Protein AF-B8ADK8-F1 (afdb_monomer)

Mean predicted aligned error: 15.13 Å

Secondary structure (DSSP, 8-state):
-PPPPPPP------S------PPPPPP-------------PPP-----PPPPPPPPPPPPPPPPP-TTGGGG--S-PPPPSS--TT--PPP--SS--TT---HHHHHHHHTTS-HHHHTS-HHHHHHHHHHHHTTTSPPHHHHHHHHHHHHHHHHHHHH---S-GGGG---HHHHB-HHHHHHHHH-SHHHHHTT-EEEETTEEE---B-HHHHHHHHHHHHHHHHHHHHTT-----S-TT-SSS-EEEGGGGT-HHHHHHHIIIIIHHHHHHH-TTTTTT-------EEE---GGG-PPPP---SSSS-------SS-S-----------TTTTTS----------

Radius of gyration: 29.88 Å; Cα contacts (8 Å, |Δi|>4): 234; chains: 1; bounding box: 76×63×93 Å

Structure (mmCIF, N/CA/C/O backbone):
data_AF-B8ADK8-F1
#
_entry.id   AF-B8ADK8-F1
#
loop_
_atom_site.group_PDB
_atom_site.id
_atom_site.type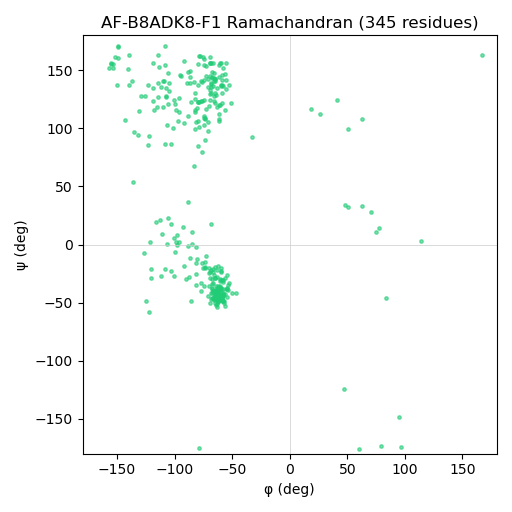_symbol
_atom_site.label_atom_id
_atom_site.label_alt_id
_atom_site.label_comp_id
_atom_site.label_asym_id
_atom_site.label_entity_id
_atom_site.label_seq_id
_atom_site.pdbx_PDB_ins_code
_atom_site.Cartn_x
_atom_site.Cartn_y
_atom_site.Cartn_z
_atom_site.occupancy
_atom_site.B_iso_or_equiv
_atom_site.auth_seq_id
_atom_site.auth_comp_id
_atom_site.auth_asym_id
_atom_site.auth_atom_id
_atom_site.pdbx_PDB_model_num
ATOM 1 N N . MET A 1 1 ? -15.007 2.280 37.405 1.00 26.17 1 MET A N 1
ATOM 2 C CA . MET A 1 1 ? -16.322 1.992 36.791 1.00 26.17 1 MET A CA 1
ATOM 3 C C . MET A 1 1 ? -16.121 1.871 35.283 1.00 26.17 1 MET A C 1
ATOM 5 O O . MET A 1 1 ? -15.899 2.904 34.663 1.00 26.17 1 MET A O 1
ATOM 9 N N . PRO A 1 2 ? -16.076 0.671 34.680 1.00 27.94 2 PRO A N 1
ATOM 10 C CA . PRO A 1 2 ? -15.939 0.558 33.233 1.00 27.94 2 PRO A CA 1
ATOM 11 C C . PRO A 1 2 ? -17.311 0.724 32.560 1.00 27.94 2 PRO A C 1
ATOM 13 O O . PRO A 1 2 ? -18.275 0.052 32.916 1.00 27.94 2 PRO A O 1
ATOM 16 N N . LEU A 1 3 ? -17.387 1.665 31.617 1.00 26.56 3 LEU A N 1
ATOM 17 C CA . LEU A 1 3 ? -18.560 1.962 30.787 1.00 26.56 3 LEU A CA 1
ATOM 18 C C . LEU A 1 3 ? -18.783 0.863 29.724 1.00 26.56 3 LEU A C 1
ATOM 20 O O . LEU A 1 3 ? -17.824 0.198 29.323 1.00 26.56 3 LEU A O 1
ATOM 24 N N . PRO A 1 4 ? -20.028 0.651 29.257 1.00 27.94 4 PRO A N 1
ATOM 25 C CA . PRO A 1 4 ? -20.391 -0.524 28.475 1.00 27.94 4 PRO A CA 1
ATOM 26 C C . PRO A 1 4 ? -19.893 -0.443 27.025 1.00 27.94 4 PRO A C 1
ATOM 28 O O . PRO A 1 4 ? -19.985 0.592 26.363 1.00 27.94 4 PRO A O 1
ATOM 31 N N . ARG A 1 5 ? -19.408 -1.583 26.522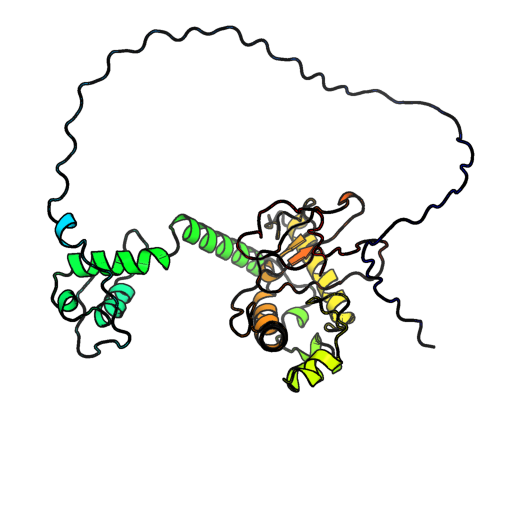 1.00 29.02 5 ARG A N 1
ATOM 32 C CA . ARG A 1 5 ? -19.096 -1.831 25.108 1.00 29.02 5 ARG A CA 1
ATOM 33 C C . ARG A 1 5 ? -20.375 -1.665 24.275 1.00 29.02 5 ARG A C 1
ATOM 35 O O . ARG A 1 5 ? -21.341 -2.391 24.495 1.00 29.02 5 ARG A O 1
ATOM 42 N N . ARG A 1 6 ? -20.395 -0.736 23.313 1.00 28.27 6 ARG A N 1
ATOM 43 C CA . ARG A 1 6 ? -21.440 -0.704 22.275 1.00 28.27 6 ARG A CA 1
ATOM 44 C C . ARG A 1 6 ? -21.089 -1.734 21.202 1.00 28.27 6 ARG A C 1
ATOM 46 O O . ARG A 1 6 ? -20.039 -1.636 20.578 1.00 28.27 6 ARG A O 1
ATOM 53 N N . ALA A 1 7 ? -21.958 -2.727 21.039 1.00 28.11 7 ALA A N 1
ATOM 54 C CA . ALA A 1 7 ? -21.865 -3.745 20.002 1.00 28.11 7 ALA A CA 1
ATOM 55 C C . ALA A 1 7 ? -22.111 -3.131 18.614 1.00 28.11 7 ALA A C 1
ATOM 57 O O . ALA A 1 7 ? -23.056 -2.358 18.432 1.00 28.11 7 ALA A O 1
ATOM 58 N N . ALA A 1 8 ? -21.281 -3.499 17.636 1.00 27.08 8 ALA A N 1
ATOM 59 C CA . ALA A 1 8 ? -21.586 -3.301 16.226 1.00 27.08 8 ALA A CA 1
ATOM 60 C C . ALA A 1 8 ? -22.835 -4.131 15.896 1.00 27.08 8 ALA A C 1
ATOM 62 O O . ALA A 1 8 ? -22.855 -5.343 16.098 1.00 27.08 8 ALA A O 1
ATOM 63 N N . THR A 1 9 ? -23.914 -3.475 15.472 1.00 25.75 9 THR A N 1
ATOM 64 C CA . THR A 1 9 ? -25.166 -4.161 15.141 1.00 25.75 9 THR A CA 1
ATOM 65 C C . THR A 1 9 ? -25.150 -4.495 13.657 1.00 25.75 9 THR A C 1
ATOM 67 O O . THR A 1 9 ? -25.350 -3.614 12.828 1.00 25.75 9 THR A O 1
ATOM 70 N N . VAL A 1 10 ? -24.929 -5.761 13.311 1.00 32.03 10 VAL A N 1
ATOM 71 C CA . VAL A 1 10 ? -25.123 -6.240 11.938 1.00 32.03 10 VAL A CA 1
ATOM 72 C C . VAL A 1 10 ? -26.602 -6.541 11.739 1.00 32.03 10 VAL A C 1
ATOM 74 O O . VAL A 1 10 ? -27.166 -7.425 12.379 1.00 32.03 10 VAL A O 1
ATOM 77 N N . ARG A 1 11 ? -27.260 -5.764 10.874 1.00 29.45 11 ARG A N 1
ATOM 78 C CA . ARG A 1 11 ? -28.636 -6.026 10.441 1.00 29.45 11 ARG A CA 1
ATOM 79 C C . ARG A 1 11 ? -28.614 -6.764 9.112 1.00 29.45 11 ARG A C 1
ATOM 81 O O . ARG A 1 11 ? -28.389 -6.160 8.066 1.00 29.45 11 ARG A O 1
ATOM 88 N N . THR A 1 12 ? -28.921 -8.054 9.144 1.00 30.59 12 THR A N 1
ATOM 89 C CA . THR A 1 12 ? -29.341 -8.795 7.955 1.00 30.59 12 THR A CA 1
ATOM 90 C C . THR A 1 12 ? -30.804 -8.445 7.664 1.00 30.59 12 THR A C 1
ATOM 92 O O . THR A 1 12 ? -31.676 -8.540 8.528 1.00 30.59 12 THR A O 1
ATOM 95 N N . ARG A 1 13 ? -31.097 -7.953 6.454 1.00 31.73 13 ARG A N 1
ATOM 96 C CA . ARG A 1 13 ? -32.482 -7.702 6.029 1.00 31.73 13 ARG A CA 1
ATOM 97 C C . ARG A 1 13 ? -33.150 -9.049 5.745 1.00 31.73 13 ARG A C 1
ATOM 99 O O . ARG A 1 13 ? -32.885 -9.650 4.714 1.00 31.73 13 ARG A O 1
ATOM 106 N N . ARG A 1 14 ? -34.061 -9.478 6.616 1.00 32.38 14 ARG A N 1
ATOM 107 C CA . ARG A 1 14 ? -35.160 -10.385 6.257 1.00 32.38 14 ARG A CA 1
ATOM 108 C C . ARG A 1 14 ? -36.481 -9.800 6.754 1.00 32.38 14 ARG A C 1
ATOM 110 O O . ARG A 1 14 ? -36.585 -9.450 7.921 1.00 32.38 14 ARG A O 1
ATOM 117 N N . GLY A 1 15 ? -37.443 -9.703 5.834 1.00 30.16 15 GLY A N 1
ATOM 118 C CA . GLY A 1 15 ? -38.890 -9.806 6.070 1.00 30.16 15 GLY A CA 1
ATOM 119 C C . GLY A 1 15 ? -39.576 -8.777 6.976 1.00 30.16 15 GLY A C 1
ATOM 120 O O . GLY A 1 15 ? -39.451 -8.828 8.188 1.00 30.16 15 GLY A O 1
ATOM 121 N N . GLN A 1 16 ? -40.361 -7.897 6.345 1.00 28.27 16 GLN A N 1
ATOM 122 C CA . GLN A 1 16 ? -41.536 -7.154 6.843 1.00 28.27 16 GLN A CA 1
ATOM 123 C C . GLN A 1 16 ? -41.755 -7.012 8.364 1.00 28.27 16 GLN A C 1
ATOM 125 O O . GLN A 1 16 ? -42.148 -7.949 9.052 1.00 28.27 16 GLN A O 1
ATOM 130 N N . ILE A 1 17 ? -41.719 -5.761 8.840 1.00 26.78 17 ILE A N 1
ATOM 131 C CA . ILE A 1 17 ? -42.452 -5.338 10.040 1.00 26.78 17 ILE A CA 1
ATOM 132 C C . ILE A 1 17 ? -43.213 -4.051 9.707 1.00 26.78 17 ILE A C 1
ATOM 134 O O . ILE A 1 17 ? -42.617 -3.009 9.434 1.00 26.78 17 ILE A O 1
ATOM 138 N N . HIS A 1 18 ? -44.544 -4.133 9.737 1.00 28.75 18 HIS A N 1
ATOM 139 C CA . HIS A 1 18 ? -45.440 -2.980 9.770 1.00 28.75 18 HIS A CA 1
ATOM 140 C C . HIS A 1 18 ? -45.144 -2.115 11.002 1.00 28.75 18 HIS A C 1
ATOM 142 O O . HIS A 1 18 ? -45.152 -2.622 12.124 1.00 28.75 18 HIS A O 1
ATOM 148 N N . ARG A 1 19 ? -44.978 -0.799 10.824 1.00 27.20 19 ARG A N 1
ATOM 149 C CA . ARG A 1 19 ? -45.166 0.170 11.912 1.00 27.20 19 ARG A CA 1
ATOM 150 C C . ARG A 1 19 ? -45.798 1.466 11.416 1.00 27.20 19 ARG A C 1
ATOM 152 O O . ARG A 1 19 ? -45.168 2.288 10.761 1.00 27.20 19 ARG A O 1
ATOM 159 N N . VAL A 1 20 ? -47.067 1.612 11.784 1.00 28.95 20 VAL A N 1
ATOM 160 C CA . VAL A 1 20 ? -47.795 2.875 11.908 1.00 28.95 20 VAL A CA 1
ATOM 161 C C . VAL A 1 20 ? -47.139 3.702 13.013 1.00 28.95 20 VAL A C 1
ATOM 163 O O . VAL A 1 20 ? -46.992 3.203 14.127 1.00 28.95 20 VAL A O 1
ATOM 166 N N . THR A 1 21 ? -46.801 4.963 12.731 1.00 28.50 21 THR A N 1
ATOM 167 C CA . THR A 1 21 ? -46.711 5.996 13.776 1.00 28.50 21 THR A CA 1
ATOM 168 C C . THR A 1 21 ? -47.039 7.370 13.199 1.00 28.50 21 THR A C 1
ATOM 1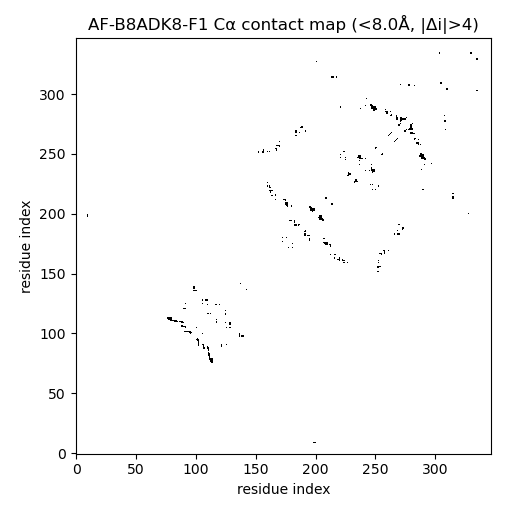70 O O . THR A 1 21 ? -46.655 7.694 12.079 1.00 28.50 21 THR A O 1
ATOM 173 N N . ALA A 1 22 ? -47.822 8.118 13.972 1.00 26.62 22 ALA A N 1
ATOM 174 C CA . ALA A 1 22 ? -48.554 9.326 13.619 1.00 26.62 22 ALA A CA 1
ATOM 175 C C . ALA A 1 22 ? -47.678 10.555 13.308 1.00 26.62 22 ALA A C 1
ATOM 177 O O . ALA A 1 22 ? -46.620 10.749 13.904 1.00 26.62 22 ALA A O 1
ATOM 178 N N . MET A 1 23 ? -48.181 11.408 12.409 1.00 29.58 23 MET A N 1
ATOM 179 C CA . MET A 1 23 ? -47.624 12.726 12.085 1.00 29.58 23 MET A CA 1
ATOM 180 C C . MET A 1 23 ? -48.088 13.803 13.083 1.00 29.58 23 MET A C 1
ATOM 182 O O . MET A 1 23 ? -49.279 13.844 13.397 1.00 29.58 23 MET A O 1
ATOM 186 N N . PRO A 1 24 ? -47.212 14.733 13.500 1.00 35.59 24 PRO A N 1
ATOM 187 C CA . PRO A 1 24 ? -47.600 16.054 13.996 1.00 35.59 24 PRO A CA 1
ATOM 188 C C . PRO A 1 24 ? -47.624 17.107 12.859 1.00 35.59 24 PRO A C 1
ATOM 190 O O . PRO A 1 24 ? -46.987 16.899 11.824 1.00 35.59 24 PRO A O 1
ATOM 193 N N . PRO A 1 25 ? -48.363 18.226 13.019 1.00 35.06 25 PRO A N 1
ATOM 194 C CA . PRO A 1 25 ? -48.702 19.159 11.938 1.00 35.06 25 PRO A CA 1
ATOM 195 C C . PRO A 1 25 ? -47.546 20.112 11.565 1.00 35.06 25 PRO A C 1
ATOM 197 O O . PRO A 1 25 ? -46.620 20.291 12.359 1.00 35.06 25 PRO A O 1
ATOM 200 N N . PRO A 1 26 ? -47.594 20.756 10.379 1.00 33.66 26 PRO A N 1
ATOM 201 C CA . PRO A 1 26 ? -46.497 21.577 9.878 1.00 33.66 26 PRO A CA 1
ATOM 202 C C . PRO A 1 26 ? -46.579 23.021 10.400 1.00 33.66 26 PRO A C 1
ATOM 204 O O . PRO A 1 26 ? -47.683 23.559 10.525 1.00 33.66 26 PRO A O 1
ATOM 207 N N . PRO A 1 27 ? -45.444 23.717 10.595 1.00 33.94 27 PRO A N 1
ATOM 208 C CA . PRO A 1 27 ? -45.430 25.170 10.664 1.00 33.94 27 PRO A CA 1
ATOM 209 C C . PRO A 1 27 ? -45.001 25.801 9.325 1.00 33.94 27 PRO A C 1
ATOM 211 O O . PRO A 1 27 ? -43.889 25.601 8.850 1.00 33.94 27 PRO A O 1
ATOM 214 N N . GLN A 1 28 ? -45.956 26.538 8.751 1.00 32.31 28 GLN A N 1
ATOM 215 C CA . GLN A 1 28 ? -45.894 27.870 8.119 1.00 32.31 28 GLN A CA 1
ATOM 216 C C . GLN A 1 28 ? -44.713 28.271 7.202 1.00 32.31 28 GLN A C 1
ATOM 218 O O . GLN A 1 28 ? -43.552 28.327 7.590 1.00 32.31 28 GLN A O 1
ATOM 223 N N . GLN A 1 29 ? -45.099 28.678 5.985 1.00 31.42 29 GLN A N 1
ATOM 224 C CA . GLN A 1 29 ? -44.312 29.361 4.951 1.00 31.42 29 GLN A CA 1
ATOM 225 C C . GLN A 1 29 ? -43.867 30.778 5.355 1.00 31.42 29 GLN A C 1
ATOM 227 O O . GLN A 1 29 ? -44.674 31.519 5.914 1.00 31.42 29 GLN A O 1
ATOM 232 N N . ALA A 1 30 ? -42.652 31.169 4.938 1.00 29.44 30 ALA A N 1
ATOM 233 C CA . ALA A 1 30 ? -42.300 32.412 4.211 1.00 29.44 30 ALA A CA 1
ATOM 234 C C . ALA A 1 30 ? -40.762 32.626 4.199 1.00 29.44 30 ALA A C 1
ATOM 236 O O . ALA A 1 30 ? -40.085 32.129 5.096 1.00 29.44 30 ALA A O 1
ATOM 237 N N . PRO A 1 31 ? -40.205 33.489 3.328 1.00 33.34 31 PRO A N 1
ATOM 238 C CA . PRO A 1 31 ? -40.344 33.569 1.874 1.00 33.34 31 PRO A CA 1
ATOM 239 C C . PRO A 1 31 ? -39.001 33.266 1.160 1.00 33.34 31 PRO A C 1
ATOM 241 O O . PRO A 1 31 ? -37.927 33.321 1.756 1.00 33.34 31 PRO A O 1
ATOM 244 N N . GLU A 1 32 ? -39.065 32.962 -0.138 1.00 33.69 32 GLU A N 1
ATOM 245 C CA . GLU A 1 32 ? -37.892 32.823 -1.015 1.00 33.69 32 GLU A CA 1
ATOM 246 C C . GLU A 1 32 ? -37.054 34.107 -1.127 1.00 33.69 32 GLU A C 1
ATOM 248 O O . GLU A 1 32 ? -37.600 35.214 -1.097 1.00 33.69 32 GLU A O 1
ATOM 253 N N . PRO A 1 33 ? -35.762 33.955 -1.467 1.00 32.09 33 PRO A N 1
ATOM 254 C CA . PRO A 1 33 ? -35.127 34.882 -2.384 1.00 32.09 33 PRO A CA 1
ATOM 255 C C . PRO A 1 33 ? -34.622 34.192 -3.662 1.00 32.09 33 PRO A C 1
ATOM 257 O O . PRO A 1 33 ? -33.782 33.298 -3.632 1.00 32.09 33 PRO A O 1
ATOM 260 N N . ALA A 1 34 ? -35.123 34.726 -4.777 1.00 28.88 34 ALA A N 1
ATOM 261 C CA . ALA A 1 34 ? -34.452 34.950 -6.055 1.00 28.88 34 ALA A CA 1
ATOM 262 C C . ALA A 1 34 ? -33.686 33.774 -6.687 1.00 28.88 34 ALA A C 1
ATOM 264 O O . ALA A 1 34 ? -32.507 33.529 -6.433 1.00 28.88 34 ALA A O 1
ATOM 265 N N . GLY A 1 35 ? -34.365 33.139 -7.642 1.00 25.66 35 GLY A N 1
ATOM 266 C CA . GLY A 1 35 ? -33.782 32.199 -8.582 1.00 25.66 35 GLY A CA 1
ATOM 267 C C . GLY A 1 35 ? -32.659 32.793 -9.438 1.00 25.66 35 GLY A C 1
ATOM 268 O O . GLY A 1 35 ? -32.776 33.867 -10.025 1.00 25.66 35 GLY A O 1
ATOM 269 N N . LEU A 1 36 ? -31.599 32.002 -9.584 1.00 24.78 36 LEU A N 1
ATOM 270 C CA . LEU A 1 36 ? -30.717 32.008 -10.745 1.00 24.78 36 LEU A CA 1
ATOM 271 C C . LEU A 1 36 ? -31.000 30.722 -11.517 1.00 24.78 36 LEU A C 1
ATOM 273 O O . LEU A 1 36 ? -30.409 29.668 -11.302 1.00 24.78 36 LEU A O 1
ATOM 277 N N . GLN A 1 37 ? -32.005 30.826 -12.378 1.00 26.59 37 GLN A N 1
ATOM 278 C CA . GLN A 1 37 ? -32.411 29.798 -13.317 1.00 26.59 37 GLN A CA 1
ATOM 279 C C . GLN A 1 37 ? -31.435 29.863 -14.497 1.00 26.59 37 GLN A C 1
ATOM 281 O O . GLN A 1 37 ? -31.527 30.754 -15.340 1.00 26.59 37 GLN A O 1
ATOM 286 N N . LEU A 1 38 ? -30.452 28.959 -14.537 1.00 24.12 38 LEU A N 1
ATOM 287 C CA . LEU A 1 38 ? -29.592 28.812 -15.708 1.00 24.12 38 LEU A CA 1
ATOM 288 C C . LEU A 1 38 ? -30.418 28.122 -16.806 1.00 24.12 38 LEU A C 1
ATOM 290 O O . LEU A 1 38 ? -30.498 26.896 -16.874 1.00 24.12 38 LEU A O 1
ATOM 294 N N . LEU A 1 39 ? -31.095 28.928 -17.630 1.00 25.45 39 LEU A N 1
ATOM 295 C CA . LEU A 1 39 ? -31.676 28.480 -18.891 1.00 25.45 39 LEU A CA 1
ATOM 296 C C . LEU A 1 39 ? -30.540 27.984 -19.794 1.00 25.45 39 LEU A C 1
ATOM 298 O O . LEU A 1 39 ? -29.795 28.777 -20.367 1.00 25.45 39 LEU A O 1
ATOM 302 N N . LEU A 1 40 ? -30.441 26.668 -19.959 1.00 27.95 40 LEU A N 1
ATOM 303 C CA . LEU A 1 40 ? -29.795 26.075 -21.123 1.00 27.95 40 LEU A CA 1
ATOM 304 C C . LEU A 1 40 ? -30.714 26.325 -22.323 1.00 27.95 40 LEU A C 1
ATOM 306 O O . LEU A 1 40 ? -31.708 25.626 -22.515 1.00 27.95 40 LEU A O 1
ATOM 310 N N . GLN A 1 41 ? -30.411 27.365 -23.099 1.00 29.95 41 GLN A N 1
ATOM 311 C CA . GLN A 1 41 ? -30.973 27.506 -24.437 1.00 29.95 41 GLN A CA 1
ATOM 312 C C . GLN A 1 41 ? -30.360 26.422 -25.338 1.00 29.95 41 GLN A C 1
ATOM 314 O O . GLN A 1 41 ? -29.140 26.239 -25.311 1.00 29.95 41 GLN A O 1
ATOM 319 N N . PRO A 1 42 ? -31.161 25.698 -26.135 1.00 31.11 42 PRO A N 1
ATOM 320 C CA . PRO A 1 42 ? -30.627 24.835 -27.173 1.00 31.11 42 PRO A CA 1
ATOM 321 C C . PRO A 1 42 ? -30.103 25.715 -28.310 1.00 31.11 42 PRO A C 1
ATOM 323 O O . PRO A 1 42 ? -30.856 26.455 -28.943 1.00 31.11 42 PRO A O 1
ATOM 326 N N . GLU A 1 43 ? -28.798 25.649 -28.552 1.00 31.52 43 GLU A N 1
ATOM 327 C CA . GLU A 1 43 ? -28.172 26.291 -29.700 1.00 31.52 43 GLU A CA 1
ATOM 328 C C . GLU A 1 43 ? -28.692 25.626 -30.985 1.00 31.52 43 GLU A C 1
ATOM 330 O O . GLU A 1 43 ? -28.611 24.409 -31.173 1.00 31.52 43 GLU A O 1
ATOM 335 N N . VAL A 1 44 ? -29.298 26.435 -31.852 1.00 33.03 44 VAL A N 1
ATOM 336 C CA . VAL A 1 44 ? -29.823 26.026 -33.154 1.00 33.03 44 VAL A CA 1
ATOM 337 C C . VAL A 1 44 ? -28.639 25.747 -34.077 1.00 33.03 44 VAL A C 1
ATOM 339 O O . VAL A 1 44 ? -27.983 26.666 -34.561 1.00 33.03 44 VAL A O 1
ATOM 342 N N . VAL A 1 45 ? -28.368 24.469 -34.338 1.00 37.00 45 VAL A N 1
ATOM 343 C CA . VAL A 1 45 ? -27.401 24.050 -35.357 1.00 37.00 45 VAL A CA 1
ATOM 344 C C . VAL A 1 45 ? -28.028 24.255 -36.738 1.00 37.00 45 VAL A C 1
ATOM 346 O O . VAL A 1 45 ? -28.960 23.551 -37.124 1.00 37.00 45 VAL A O 1
ATOM 349 N N . ALA A 1 46 ? -27.513 25.227 -37.489 1.00 36.88 46 ALA A N 1
ATOM 350 C CA . ALA A 1 46 ? -27.787 25.363 -38.916 1.00 36.88 46 ALA A CA 1
ATOM 351 C C . ALA A 1 46 ? -27.146 24.194 -39.700 1.00 36.88 46 ALA A C 1
ATOM 353 O O . ALA A 1 46 ? -26.044 23.757 -39.353 1.00 36.88 46 ALA A O 1
ATOM 354 N N . PRO A 1 47 ? -27.789 23.675 -40.763 1.00 35.09 47 PRO A N 1
ATOM 355 C CA . PRO A 1 47 ? -27.254 22.558 -41.530 1.00 35.09 47 PRO A CA 1
ATOM 356 C C . PRO A 1 47 ? -26.095 23.029 -42.419 1.00 35.09 47 PRO A C 1
ATOM 358 O O . PRO A 1 47 ? -26.302 23.622 -43.475 1.00 35.09 47 PRO A O 1
ATOM 361 N N . ASN A 1 48 ? -24.860 22.743 -42.006 1.00 38.03 48 ASN A N 1
ATOM 362 C CA . ASN A 1 48 ? -23.697 22.858 -42.882 1.00 38.03 48 ASN A CA 1
ATOM 363 C C . ASN A 1 48 ? -23.619 21.619 -43.781 1.00 38.03 48 ASN A C 1
ATOM 365 O O . ASN A 1 48 ? -23.257 20.530 -43.336 1.00 38.03 48 ASN A O 1
ATOM 369 N N . HIS A 1 49 ? -23.948 21.789 -45.061 1.00 42.00 49 HIS A N 1
ATOM 370 C CA . HIS A 1 49 ? -23.602 20.822 -46.098 1.00 42.00 49 HIS A CA 1
ATOM 371 C C . HIS A 1 49 ? -22.072 20.769 -46.266 1.00 42.00 49 HIS A C 1
ATOM 373 O O . HIS A 1 49 ? -21.456 21.818 -46.467 1.00 42.00 49 HIS A O 1
ATOM 379 N N . PRO A 1 50 ? -21.435 19.587 -46.223 1.00 47.78 50 PRO A N 1
ATOM 380 C CA . PRO A 1 50 ? -20.030 19.468 -46.587 1.00 47.78 50 PRO A CA 1
ATOM 381 C C . PRO A 1 50 ? -19.863 19.567 -48.118 1.00 47.78 50 PRO A C 1
ATOM 383 O O . PRO A 1 50 ? -20.693 19.025 -48.855 1.00 47.78 50 PRO A O 1
ATOM 386 N N . PRO A 1 51 ? -18.804 20.227 -48.627 1.00 50.19 51 PRO A N 1
ATOM 387 C CA . PRO A 1 51 ? -18.456 20.174 -50.046 1.00 50.19 51 PRO A CA 1
ATOM 388 C C . PRO A 1 51 ? -18.005 18.753 -50.448 1.00 50.19 51 PRO A C 1
ATOM 390 O O . PRO A 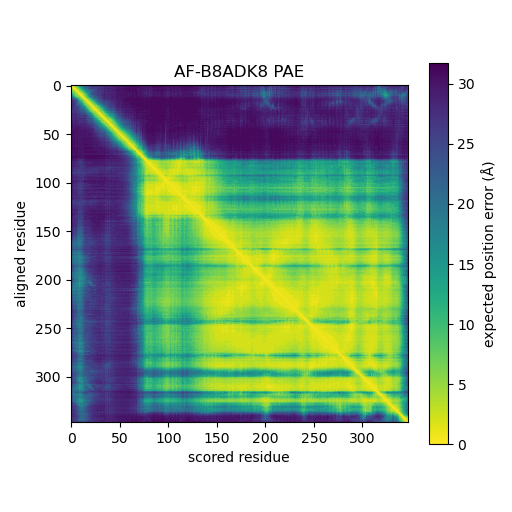1 51 ? -17.561 17.984 -49.590 1.00 50.19 51 PRO A O 1
ATOM 393 N N . PRO A 1 52 ? -18.110 18.374 -51.737 1.00 45.31 52 PRO A N 1
ATOM 394 C CA . PRO A 1 52 ? -17.787 17.024 -52.186 1.00 45.31 52 PRO A CA 1
ATOM 395 C C . PRO A 1 52 ? -16.292 16.721 -52.021 1.00 45.31 52 PRO A C 1
ATOM 397 O O . PRO A 1 52 ? -15.434 17.571 -52.266 1.00 45.31 52 PRO A O 1
ATOM 400 N N . ALA A 1 53 ? -15.994 15.489 -51.606 1.00 48.81 53 ALA A N 1
ATOM 401 C CA . ALA A 1 53 ? -14.637 15.005 -51.386 1.00 48.81 53 ALA A CA 1
ATOM 402 C C . ALA A 1 53 ? -13.820 14.957 -52.697 1.00 48.81 53 ALA A C 1
ATOM 404 O O . ALA A 1 53 ? -14.364 14.581 -53.740 1.00 48.81 53 ALA A O 1
ATOM 405 N N . PRO A 1 54 ? -12.512 15.281 -52.664 1.00 52.38 54 PRO A N 1
ATOM 406 C CA . PRO A 1 54 ? -11.622 15.057 -53.798 1.00 52.38 54 PRO A CA 1
ATOM 407 C C . PRO A 1 54 ? -11.380 13.548 -54.014 1.00 52.38 54 PRO A C 1
ATOM 409 O O . PRO A 1 54 ? -11.533 12.758 -53.076 1.00 52.38 54 PRO A O 1
ATOM 412 N N . PRO A 1 55 ? -11.009 13.119 -55.236 1.00 47.69 55 PRO A N 1
ATOM 413 C CA . PRO A 1 55 ? -10.827 11.707 -55.547 1.00 47.69 55 PRO A CA 1
ATOM 414 C C . PRO A 1 55 ? -9.663 11.106 -54.749 1.00 47.69 55 PRO A C 1
ATOM 416 O O . PRO A 1 55 ? -8.635 11.750 -54.532 1.00 47.69 55 PRO A O 1
ATOM 419 N N . ALA A 1 56 ? -9.841 9.857 -54.316 1.00 49.16 56 ALA A N 1
ATOM 420 C CA . ALA A 1 56 ? -8.859 9.113 -53.537 1.00 49.16 56 ALA A CA 1
ATOM 421 C C . ALA A 1 56 ? -7.525 8.965 -54.300 1.00 49.16 56 ALA A C 1
ATOM 423 O O . ALA A 1 56 ? -7.542 8.655 -55.496 1.00 49.16 56 ALA A O 1
ATOM 424 N N . PRO A 1 57 ? -6.364 9.135 -53.638 1.00 49.09 57 PRO A N 1
ATOM 425 C CA . PRO A 1 57 ? -5.084 8.828 -54.254 1.00 49.09 57 PRO A CA 1
ATOM 426 C C . PRO A 1 57 ? -4.955 7.316 -54.476 1.00 49.09 57 PRO A C 1
ATOM 428 O O . PRO A 1 57 ? -5.430 6.506 -53.677 1.00 49.09 57 PRO A O 1
ATOM 431 N N . ALA A 1 58 ? -4.311 6.947 -55.583 1.00 49.16 58 ALA A N 1
ATOM 432 C CA . ALA A 1 58 ? -4.051 5.565 -55.960 1.00 49.16 58 ALA A CA 1
ATOM 433 C C . ALA A 1 58 ? -3.361 4.792 -54.823 1.00 49.16 58 ALA A C 1
ATOM 435 O O . ALA A 1 58 ? -2.447 5.302 -54.172 1.00 49.16 58 ALA A O 1
ATOM 436 N N . ALA A 1 59 ? -3.807 3.554 -54.602 1.00 46.00 59 ALA A N 1
ATOM 437 C CA . ALA A 1 59 ? -3.266 2.666 -53.585 1.00 46.00 59 ALA A CA 1
ATOM 438 C C . ALA A 1 59 ? -1.755 2.468 -53.782 1.00 46.00 59 ALA A C 1
ATOM 440 O O . ALA A 1 59 ? -1.308 1.908 -54.783 1.00 46.00 59 ALA A O 1
ATOM 441 N N . VAL A 1 60 ? -0.973 2.918 -52.803 1.00 50.28 60 VAL A N 1
ATOM 442 C CA . VAL A 1 60 ? 0.446 2.581 -52.686 1.00 50.28 60 VAL A CA 1
ATOM 443 C C . VAL A 1 60 ? 0.528 1.092 -52.323 1.00 50.28 60 VAL A C 1
ATOM 445 O O . VAL A 1 60 ? -0.167 0.672 -51.392 1.00 50.28 60 VAL A O 1
ATOM 448 N N . PRO A 1 61 ? 1.322 0.266 -53.028 1.00 42.81 61 PRO A N 1
ATOM 449 C CA . PRO A 1 61 ? 1.446 -1.142 -52.681 1.00 42.81 61 PRO A CA 1
ATOM 450 C C . PRO A 1 61 ? 2.064 -1.265 -51.287 1.00 42.81 61 PRO A C 1
ATOM 452 O O . PRO A 1 61 ? 3.035 -0.581 -50.957 1.00 42.81 61 PRO A O 1
ATOM 455 N N . ALA A 1 62 ? 1.475 -2.131 -50.462 1.00 43.75 62 ALA A N 1
ATOM 456 C CA . ALA A 1 62 ? 1.984 -2.427 -49.132 1.00 43.75 62 ALA A CA 1
ATOM 457 C C . ALA A 1 62 ? 3.457 -2.880 -49.210 1.00 43.75 62 ALA A C 1
ATOM 459 O O . ALA A 1 62 ? 3.814 -3.618 -50.136 1.00 43.75 62 ALA A O 1
ATOM 460 N N . PRO A 1 63 ? 4.314 -2.472 -48.255 1.00 46.72 63 PRO A N 1
ATOM 461 C CA . PRO A 1 63 ? 5.693 -2.934 -48.219 1.00 46.72 63 PRO A CA 1
ATOM 462 C C . PRO A 1 63 ? 5.727 -4.466 -48.098 1.00 46.72 63 PRO A C 1
ATOM 464 O O . PRO A 1 63 ? 4.846 -5.051 -47.454 1.00 46.72 63 PRO A O 1
ATOM 467 N N . PRO A 1 64 ? 6.720 -5.135 -48.712 1.00 40.16 64 PRO A N 1
ATOM 468 C CA . PRO A 1 64 ? 6.831 -6.581 -48.641 1.00 40.16 64 PRO A CA 1
ATOM 469 C C . PRO A 1 64 ? 6.948 -7.004 -47.175 1.00 40.16 64 PRO A C 1
ATOM 471 O O . PRO A 1 64 ? 7.842 -6.565 -46.453 1.00 40.16 64 PRO A O 1
ATOM 474 N N . GLN A 1 65 ? 6.015 -7.848 -46.735 1.00 48.31 65 GLN A N 1
ATOM 475 C CA . GLN A 1 65 ? 6.080 -8.508 -45.434 1.00 48.31 65 GLN A CA 1
ATOM 476 C C . GLN A 1 65 ? 7.415 -9.270 -45.337 1.00 48.31 65 GLN A C 1
ATOM 478 O O . GLN A 1 65 ? 7.767 -9.966 -46.298 1.00 48.31 65 GLN A O 1
ATOM 483 N N . PRO A 1 66 ? 8.164 -9.176 -44.223 1.00 44.53 66 PRO A N 1
ATOM 484 C CA . PRO A 1 66 ? 9.409 -9.914 -44.069 1.00 44.53 66 PRO A CA 1
ATOM 485 C C . PRO A 1 66 ? 9.109 -11.417 -44.125 1.00 44.53 66 PRO A C 1
ATOM 487 O O . PRO A 1 66 ? 8.476 -11.988 -43.239 1.00 44.53 66 PRO A O 1
ATOM 490 N N . GLN A 1 67 ? 9.572 -12.076 -45.188 1.00 42.06 67 GLN A N 1
ATOM 491 C CA . GLN A 1 67 ? 9.318 -13.493 -45.486 1.00 42.06 67 GLN A CA 1
ATOM 492 C C . GLN A 1 67 ? 10.004 -14.482 -44.507 1.00 42.06 67 GLN A C 1
ATOM 494 O O . GLN A 1 67 ? 10.125 -15.667 -44.809 1.00 42.06 67 GLN A O 1
ATOM 499 N N . GLY A 1 68 ? 10.433 -14.033 -43.321 1.00 45.47 68 GLY A N 1
ATOM 500 C CA . GLY A 1 68 ? 11.091 -14.854 -42.296 1.00 45.47 68 GLY A CA 1
ATOM 501 C C . GLY A 1 68 ? 10.212 -15.251 -41.101 1.00 45.47 68 GLY A C 1
ATOM 502 O O . GLY A 1 68 ? 10.486 -16.259 -40.454 1.00 45.47 68 GLY A O 1
ATOM 503 N N . GLU A 1 69 ? 9.136 -14.515 -40.807 1.00 47.09 69 GLU A N 1
ATOM 504 C CA . GLU A 1 69 ? 8.427 -14.640 -39.516 1.00 47.09 69 GLU A CA 1
ATOM 505 C C . GLU A 1 69 ? 7.444 -15.824 -39.447 1.00 47.09 69 GLU A C 1
ATOM 507 O O . GLU A 1 69 ? 7.172 -16.367 -38.375 1.00 47.09 69 GLU A O 1
ATOM 512 N N . ALA A 1 70 ? 6.926 -16.281 -40.589 1.00 43.03 70 ALA A N 1
ATOM 513 C CA . ALA A 1 70 ? 5.873 -17.299 -40.629 1.00 43.03 70 ALA A CA 1
ATOM 514 C C . ALA A 1 70 ? 6.354 -18.724 -40.281 1.00 43.03 70 ALA A C 1
ATOM 516 O O . ALA A 1 70 ? 5.540 -19.566 -39.898 1.00 43.03 70 ALA A O 1
ATOM 517 N N . ARG A 1 71 ? 7.661 -19.015 -40.382 1.00 44.88 71 ARG A N 1
ATOM 518 C CA . ARG A 1 71 ? 8.210 -20.371 -40.165 1.00 44.88 71 ARG A CA 1
ATOM 519 C C . ARG A 1 71 ? 8.312 -20.791 -38.697 1.00 44.88 71 ARG A C 1
ATOM 521 O O . ARG A 1 71 ? 8.418 -21.985 -38.433 1.00 44.88 71 ARG A O 1
ATOM 528 N N . TYR A 1 72 ? 8.221 -19.851 -37.758 1.00 50.41 72 TYR A N 1
ATOM 529 C CA . TYR A 1 72 ? 8.376 -20.124 -36.324 1.00 50.41 72 TYR A CA 1
ATOM 530 C C . TYR A 1 72 ? 7.048 -20.222 -35.561 1.00 50.41 72 TYR A C 1
ATOM 532 O O . TYR A 1 72 ? 7.042 -20.405 -34.346 1.00 50.41 72 TYR A O 1
ATOM 540 N N . ARG A 1 73 ? 5.900 -20.172 -36.253 1.00 46.72 73 ARG A N 1
ATOM 541 C CA . ARG A 1 73 ? 4.603 -20.526 -35.653 1.00 46.72 73 ARG A CA 1
ATOM 542 C C . ARG A 1 73 ? 4.472 -22.050 -35.544 1.00 46.72 73 ARG A C 1
ATOM 544 O O . ARG A 1 73 ? 3.828 -22.688 -36.371 1.00 46.72 73 ARG A O 1
ATOM 551 N N . ARG A 1 74 ? 5.103 -22.637 -34.526 1.00 51.84 74 ARG A N 1
ATOM 552 C CA . ARG A 1 74 ? 4.966 -24.046 -34.107 1.00 51.84 74 ARG A CA 1
ATOM 553 C C . ARG A 1 74 ? 4.933 -24.133 -32.560 1.00 51.84 74 ARG A C 1
ATOM 555 O O . ARG A 1 74 ? 5.150 -23.106 -31.922 1.00 51.84 74 ARG A O 1
ATOM 562 N N . PRO A 1 75 ? 4.480 -25.268 -31.983 1.00 50.50 75 PRO A N 1
ATOM 563 C CA . PRO A 1 75 ? 3.697 -25.355 -30.736 1.00 50.50 75 PRO A CA 1
ATOM 564 C C . PRO A 1 75 ? 4.428 -24.735 -29.545 1.00 50.50 75 PRO A C 1
ATOM 566 O O . PRO A 1 75 ? 5.650 -24.740 -29.568 1.00 50.50 75 PRO A O 1
ATOM 569 N N . LEU A 1 76 ? 3.690 -24.226 -28.539 1.00 57.31 76 LEU A N 1
ATOM 570 C CA . LEU A 1 76 ? 4.213 -23.534 -27.343 1.00 57.31 76 LEU A CA 1
ATOM 571 C C . LEU A 1 76 ? 5.577 -24.094 -26.899 1.00 57.31 76 LEU A C 1
ATOM 573 O O . LEU A 1 76 ? 5.649 -25.057 -26.134 1.00 57.31 76 LEU A O 1
ATOM 577 N N . VAL A 1 77 ? 6.655 -23.483 -27.388 1.00 71.56 77 VAL A N 1
ATOM 578 C CA . VAL A 1 77 ? 8.012 -23.815 -26.972 1.00 71.56 77 VAL A CA 1
ATOM 579 C C . VAL A 1 77 ? 8.123 -23.302 -25.544 1.00 71.56 77 VAL A C 1
ATOM 581 O O . VAL A 1 77 ? 7.883 -22.122 -25.285 1.00 71.56 77 VAL A O 1
ATOM 584 N N . ARG A 1 78 ? 8.384 -24.204 -24.598 1.00 82.56 78 ARG A N 1
ATOM 585 C CA . ARG A 1 78 ? 8.523 -23.856 -23.183 1.00 82.56 78 ARG A CA 1
ATOM 586 C C . ARG A 1 78 ? 9.988 -23.645 -22.844 1.00 82.56 78 ARG A C 1
ATOM 588 O O . ARG A 1 78 ? 10.862 -24.327 -23.372 1.00 82.56 78 ARG A O 1
ATOM 595 N N . LEU A 1 79 ? 10.218 -22.709 -21.934 1.00 89.62 79 LEU A N 1
ATOM 596 C CA . LEU A 1 79 ? 11.507 -22.552 -21.281 1.00 89.62 79 LEU A CA 1
ATOM 597 C C . LEU A 1 79 ? 11.809 -23.778 -20.418 1.00 89.62 79 LEU A C 1
ATOM 599 O O . LEU A 1 79 ? 10.903 -24.386 -19.841 1.00 89.62 79 LEU A O 1
ATOM 603 N N . GLN A 1 80 ? 13.087 -24.115 -20.321 1.00 91.00 80 GLN A N 1
ATOM 604 C CA . GLN A 1 80 ? 13.595 -25.087 -19.370 1.00 91.00 80 GLN A CA 1
ATOM 605 C C . GLN A 1 80 ? 13.473 -24.522 -17.952 1.00 91.00 80 GLN A C 1
ATOM 607 O O . GLN A 1 80 ? 13.769 -23.352 -17.710 1.00 91.00 80 GLN A O 1
ATOM 612 N N . ALA A 1 81 ? 13.046 -25.353 -17.000 1.00 90.06 81 ALA A N 1
ATOM 613 C CA . ALA A 1 81 ? 12.927 -24.937 -15.601 1.00 90.06 81 ALA A CA 1
ATOM 614 C C . ALA A 1 81 ? 14.297 -24.643 -14.964 1.00 90.06 81 ALA A C 1
ATOM 616 O O . ALA A 1 81 ? 14.409 -23.746 -14.134 1.00 90.06 81 ALA A O 1
ATOM 617 N N . VAL A 1 82 ? 15.330 -25.381 -15.378 1.00 92.06 82 VAL A N 1
ATOM 618 C CA . VAL A 1 82 ? 16.707 -25.237 -14.895 1.00 92.06 82 VAL A CA 1
ATOM 619 C C . VAL A 1 82 ? 17.529 -24.525 -15.974 1.00 92.06 82 VAL A C 1
ATOM 621 O O . VAL A 1 82 ? 17.419 -24.910 -17.142 1.00 92.06 82 VAL A O 1
ATOM 624 N N . PRO A 1 83 ? 18.313 -23.489 -15.626 1.00 93.94 83 PRO A N 1
ATOM 625 C CA . PRO A 1 83 ? 19.211 -22.844 -16.575 1.00 93.94 83 PRO A CA 1
ATOM 626 C C . PRO A 1 83 ? 20.364 -23.778 -16.956 1.00 93.94 83 PRO A C 1
ATOM 628 O O . PRO A 1 83 ? 20.877 -24.530 -16.130 1.00 93.94 83 PRO A O 1
ATOM 631 N N . ASN A 1 84 ? 20.811 -23.696 -18.206 1.00 92.38 84 ASN A N 1
ATOM 632 C CA . ASN A 1 84 ? 22.077 -24.276 -18.626 1.00 92.38 84 ASN A CA 1
ATOM 633 C C . ASN A 1 84 ? 23.220 -23.313 -18.266 1.00 92.38 84 ASN A C 1
ATOM 635 O O . ASN A 1 84 ? 23.457 -22.337 -18.978 1.00 92.38 84 ASN A O 1
ATOM 639 N N . GLU A 1 85 ? 23.903 -23.580 -17.153 1.00 92.38 85 GLU A N 1
ATOM 640 C CA . GLU A 1 85 ? 25.013 -22.752 -16.652 1.00 92.38 85 GLU A CA 1
ATOM 641 C C . GLU A 1 85 ? 26.240 -22.766 -17.578 1.00 92.38 85 GLU A C 1
ATOM 643 O O . GLU A 1 85 ? 26.976 -21.781 -17.639 1.00 92.38 85 GLU A O 1
ATOM 648 N N . ASP A 1 86 ? 26.425 -23.837 -18.354 1.00 92.25 86 ASP A N 1
ATOM 649 C CA . ASP A 1 86 ? 27.525 -23.961 -19.317 1.00 92.25 86 ASP A CA 1
ATOM 650 C C . ASP A 1 86 ? 27.234 -23.219 -20.635 1.00 92.25 86 ASP A C 1
ATOM 652 O O . ASP A 1 86 ? 28.125 -23.033 -21.468 1.00 92.25 86 ASP A O 1
ATOM 656 N N . HIS A 1 87 ? 25.984 -22.788 -20.851 1.00 92.75 87 HIS A N 1
ATOM 657 C CA . HIS A 1 87 ? 25.603 -22.035 -22.042 1.00 92.75 87 HIS A CA 1
ATOM 658 C C . HIS A 1 87 ? 26.119 -20.600 -21.958 1.00 92.75 87 HIS A C 1
ATOM 660 O O . HIS A 1 87 ? 25.777 -19.854 -21.036 1.00 92.75 87 HIS A O 1
ATOM 666 N N . VAL A 1 88 ? 26.890 -20.190 -22.967 1.00 94.94 88 VAL A N 1
ATOM 667 C CA . VAL A 1 88 ? 27.338 -18.804 -23.144 1.00 94.94 88 VAL A CA 1
ATOM 668 C C . VAL A 1 88 ? 26.277 -18.054 -23.955 1.00 94.94 88 VAL A C 1
ATOM 670 O O . VAL A 1 88 ? 26.121 -18.347 -25.140 1.00 94.94 88 VAL A O 1
ATOM 673 N N . PRO A 1 89 ? 25.535 -17.105 -23.353 1.00 95.50 89 PRO A N 1
ATOM 674 C CA . PRO A 1 89 ? 24.498 -16.367 -24.063 1.00 95.50 89 PRO A CA 1
ATOM 675 C C . PRO A 1 89 ? 25.072 -15.417 -25.114 1.00 95.50 89 PRO A C 1
ATOM 677 O O . PRO A 1 89 ? 26.195 -14.924 -24.976 1.00 95.50 89 PRO A O 1
ATOM 680 N N . ASP A 1 90 ? 24.262 -15.082 -26.115 1.00 96.12 90 ASP A N 1
ATOM 681 C CA . ASP A 1 90 ? 24.640 -14.097 -27.124 1.00 96.12 90 ASP A CA 1
ATOM 682 C C . ASP A 1 90 ? 24.719 -12.672 -26.545 1.00 96.12 90 ASP A C 1
ATOM 684 O O . ASP A 1 90 ? 24.154 -12.326 -25.499 1.00 96.12 90 ASP A O 1
ATOM 688 N N . ASN A 1 91 ? 25.408 -11.793 -27.276 1.00 94.44 91 ASN A N 1
ATOM 689 C CA . ASN A 1 91 ? 25.362 -10.360 -27.015 1.00 94.44 91 ASN A CA 1
ATOM 690 C C . ASN A 1 91 ? 24.078 -9.753 -27.612 1.00 94.44 91 ASN A C 1
ATOM 692 O O . ASN A 1 91 ? 23.852 -9.820 -28.820 1.00 94.44 91 ASN A O 1
ATOM 696 N N . TYR A 1 92 ? 23.265 -9.107 -26.773 1.00 94.81 92 TYR A N 1
ATOM 697 C CA . TYR A 1 92 ? 22.011 -8.452 -27.171 1.00 94.81 92 TYR A CA 1
ATOM 698 C C . TYR A 1 92 ? 22.109 -6.919 -27.264 1.00 94.81 92 TYR A C 1
ATOM 700 O O . TYR A 1 92 ? 21.080 -6.236 -27.316 1.00 94.81 92 TYR A O 1
ATOM 708 N N . GLY A 1 93 ? 23.332 -6.389 -27.336 1.00 92.38 93 GLY A N 1
ATOM 709 C CA . GLY A 1 93 ? 23.646 -4.962 -27.401 1.00 92.38 93 GLY A CA 1
ATOM 710 C C . GLY A 1 93 ? 23.983 -4.371 -26.034 1.00 92.38 93 GLY A C 1
ATOM 711 O O . GLY A 1 93 ? 24.051 -5.085 -25.038 1.00 92.38 93 GLY A O 1
ATOM 712 N N . ASP A 1 94 ? 24.161 -3.050 -25.993 1.00 90.62 94 ASP A N 1
ATOM 713 C CA . ASP A 1 94 ? 24.684 -2.348 -24.808 1.00 90.62 94 ASP A CA 1
ATOM 714 C C . ASP A 1 94 ? 23.596 -1.683 -23.948 1.00 90.62 94 ASP A C 1
ATOM 716 O O . ASP A 1 94 ? 23.878 -1.153 -22.874 1.00 90.62 94 ASP A O 1
ATOM 720 N N . GLY A 1 95 ? 22.338 -1.686 -24.401 1.00 91.38 95 GLY A N 1
ATOM 721 C CA . GLY A 1 95 ? 21.259 -0.947 -23.750 1.00 91.38 95 GLY A CA 1
ATOM 722 C C . GLY A 1 95 ? 19.878 -1.591 -23.879 1.00 91.38 95 GLY A C 1
ATOM 723 O O . GLY A 1 95 ? 19.704 -2.558 -24.626 1.00 91.38 95 GLY A O 1
ATOM 724 N N . PRO A 1 96 ? 18.883 -1.075 -23.134 1.00 89.44 96 PRO A N 1
ATOM 725 C CA . PRO A 1 96 ? 17.517 -1.576 -23.182 1.00 89.44 96 PRO A CA 1
ATOM 726 C C . PRO A 1 96 ? 16.905 -1.433 -24.578 1.00 89.44 96 PRO A C 1
ATOM 728 O O . PRO A 1 96 ? 17.136 -0.447 -25.277 1.00 89.44 96 PRO A O 1
ATOM 731 N N . ASP A 1 97 ? 16.079 -2.399 -24.975 1.00 89.06 97 ASP A N 1
ATOM 732 C CA . ASP A 1 97 ? 15.338 -2.315 -26.233 1.00 89.06 97 ASP A CA 1
ATOM 733 C C . ASP A 1 97 ? 14.099 -1.398 -26.136 1.00 89.06 97 ASP A C 1
ATOM 735 O O . ASP A 1 97 ? 13.838 -0.771 -25.111 1.00 89.06 97 ASP A O 1
ATOM 739 N N . ALA A 1 98 ? 13.284 -1.328 -27.196 1.00 84.19 98 ALA A N 1
ATOM 740 C CA . ALA A 1 98 ? 12.060 -0.514 -27.206 1.00 84.19 98 ALA A CA 1
ATOM 741 C C . ALA A 1 98 ? 11.026 -0.900 -26.118 1.00 84.19 98 ALA A C 1
ATOM 743 O O . ALA A 1 98 ? 10.186 -0.083 -25.737 1.00 84.19 98 ALA A O 1
ATOM 744 N N . LEU A 1 99 ? 11.067 -2.136 -25.606 1.00 81.12 99 LEU A N 1
ATOM 745 C CA . LEU A 1 99 ? 10.255 -2.565 -24.467 1.00 81.12 99 LEU A CA 1
ATOM 746 C C . LEU A 1 99 ? 10.942 -2.292 -23.126 1.00 81.12 99 LEU A C 1
ATOM 748 O O . LEU A 1 99 ? 10.322 -2.528 -22.097 1.00 81.12 99 LEU A O 1
ATOM 752 N N . GLY A 1 100 ? 12.156 -1.746 -23.104 1.00 85.38 100 GLY A N 1
ATOM 753 C CA . GLY A 1 100 ? 12.938 -1.531 -21.889 1.00 85.38 100 GLY A CA 1
ATOM 754 C C . GLY A 1 100 ? 13.591 -2.808 -21.358 1.00 85.38 100 GLY A C 1
ATOM 755 O O . GLY A 1 100 ? 14.040 -2.819 -20.216 1.00 85.38 100 GLY A O 1
ATOM 756 N N . ILE A 1 101 ? 13.640 -3.882 -22.154 1.00 89.62 101 ILE A N 1
ATOM 757 C CA . ILE A 1 101 ? 14.280 -5.140 -21.757 1.00 89.62 101 ILE A CA 1
ATOM 758 C C . ILE A 1 101 ? 15.786 -4.982 -21.937 1.00 89.62 101 ILE A C 1
ATOM 760 O O . ILE A 1 101 ? 16.249 -4.673 -23.038 1.00 89.62 101 ILE A O 1
ATOM 764 N N . THR A 1 102 ? 16.541 -5.184 -20.859 1.00 92.81 102 THR A N 1
ATOM 765 C CA . THR A 1 102 ? 18.000 -5.051 -20.870 1.00 92.81 102 THR A CA 1
ATOM 766 C C . THR A 1 102 ? 18.676 -6.294 -21.462 1.00 92.81 102 THR A C 1
ATOM 768 O O . THR A 1 102 ? 18.120 -7.395 -21.390 1.00 92.81 102 THR A O 1
ATOM 771 N N . PRO A 1 103 ? 19.904 -6.160 -21.998 1.00 94.62 103 PRO A N 1
ATOM 772 C CA . PRO A 1 103 ? 20.693 -7.297 -22.473 1.00 94.62 103 PRO A CA 1
ATOM 773 C C . PRO A 1 103 ? 20.871 -8.386 -21.406 1.00 94.62 103 PRO A C 1
ATOM 775 O O . PRO A 1 103 ? 20.765 -9.566 -21.719 1.00 94.62 103 PRO A O 1
ATOM 778 N N . ALA A 1 104 ? 21.034 -8.002 -20.135 1.00 94.69 104 ALA A N 1
ATOM 779 C CA . ALA A 1 104 ? 21.174 -8.936 -19.017 1.00 94.69 104 ALA A CA 1
ATOM 780 C C . ALA A 1 104 ? 19.950 -9.853 -18.835 1.00 94.69 104 ALA A C 1
ATOM 782 O O . ALA A 1 104 ? 20.108 -11.038 -18.549 1.00 94.69 104 ALA A O 1
ATOM 783 N N . VAL A 1 105 ? 18.731 -9.337 -19.043 1.00 93.94 105 VAL A N 1
ATOM 784 C CA . VAL A 1 105 ? 17.505 -10.152 -18.973 1.00 93.94 105 VAL A CA 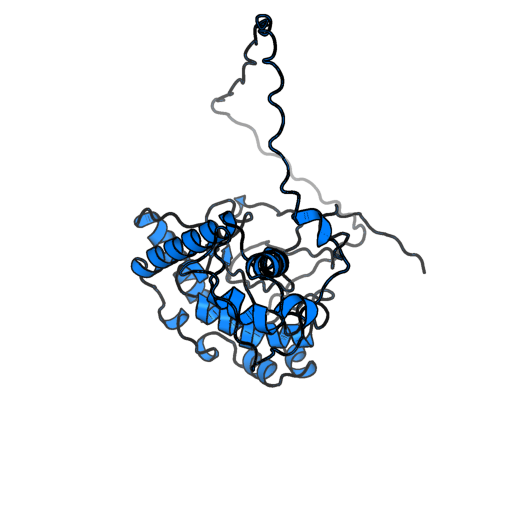1
ATOM 785 C C . VAL A 1 105 ? 17.459 -11.158 -20.122 1.00 93.94 105 VAL A C 1
ATOM 787 O O . VAL A 1 105 ? 17.122 -12.318 -19.895 1.00 93.94 105 VAL A O 1
ATOM 790 N N . TYR A 1 106 ? 17.837 -10.748 -21.338 1.00 95.38 106 TYR A N 1
ATOM 791 C CA . TYR A 1 106 ? 17.935 -11.670 -22.472 1.00 95.38 106 TYR A CA 1
ATOM 792 C C . TYR A 1 106 ? 18.991 -12.753 -22.230 1.00 95.38 106 TYR A C 1
ATOM 794 O O . TYR A 1 106 ? 18.708 -13.924 -22.441 1.00 95.38 106 TYR A O 1
ATOM 802 N N . GLN A 1 107 ? 20.169 -12.394 -21.719 1.00 95.50 107 GLN A N 1
ATOM 803 C CA . GLN A 1 107 ? 21.236 -13.356 -21.421 1.00 95.50 107 GLN A CA 1
ATOM 804 C C . GLN A 1 107 ? 20.832 -14.363 -20.339 1.00 95.50 107 GLN A C 1
ATOM 806 O O . GLN A 1 107 ? 21.102 -15.554 -20.472 1.00 95.50 107 GLN A O 1
ATOM 811 N N . ALA A 1 108 ? 20.157 -13.901 -19.283 1.00 95.19 108 ALA A N 1
ATOM 812 C CA . ALA A 1 108 ? 19.633 -14.780 -18.244 1.00 95.19 108 ALA A CA 1
ATOM 813 C C . ALA A 1 108 ? 18.578 -15.741 -18.810 1.00 95.19 108 ALA A C 1
ATOM 815 O O . ALA A 1 108 ? 18.654 -16.945 -18.577 1.00 95.19 108 ALA A O 1
ATOM 816 N N . LEU A 1 109 ? 17.629 -15.226 -19.597 1.00 94.56 109 LEU A N 1
ATOM 817 C CA . LEU A 1 109 ? 16.556 -16.027 -20.179 1.00 94.56 109 LEU A CA 1
ATOM 818 C C . LEU A 1 109 ? 17.056 -16.996 -21.259 1.00 94.56 109 LEU A C 1
ATOM 820 O O . LEU A 1 109 ? 16.485 -18.073 -21.424 1.00 94.56 109 LEU A O 1
ATOM 824 N N . GLU A 1 110 ? 18.137 -16.651 -21.962 1.00 96.19 110 GLU A N 1
ATOM 825 C CA . GLU A 1 110 ? 18.716 -17.503 -22.997 1.00 96.19 110 GLU A CA 1
ATOM 826 C C . GLU A 1 110 ? 19.188 -18.851 -22.438 1.00 96.19 110 GLU A C 1
ATOM 828 O O . GLU A 1 110 ? 18.995 -19.886 -23.074 1.00 96.19 110 GLU A O 1
ATOM 833 N N . ARG A 1 111 ? 19.723 -18.863 -21.209 1.00 96.12 111 ARG A N 1
ATOM 834 C CA . ARG A 1 111 ? 20.142 -20.100 -20.524 1.00 96.12 111 ARG A CA 1
ATOM 835 C C . ARG A 1 111 ? 18.988 -21.068 -20.276 1.00 96.12 111 ARG A C 1
ATOM 837 O O . ARG A 1 111 ? 19.221 -22.250 -20.052 1.00 96.12 111 ARG A O 1
ATOM 844 N N . HIS A 1 112 ? 17.749 -20.587 -20.336 1.00 95.56 112 HIS A N 1
ATOM 845 C CA . HIS A 1 112 ? 16.546 -21.401 -20.211 1.00 95.56 112 HIS A CA 1
ATOM 846 C C . HIS A 1 112 ? 15.956 -21.817 -21.566 1.00 95.56 112 HIS A C 1
ATOM 848 O O . HIS A 1 112 ? 14.900 -22.451 -21.598 1.00 95.56 112 HIS A O 1
ATOM 854 N N . LEU A 1 113 ? 16.569 -21.476 -22.704 1.00 94.19 113 LEU A N 1
ATOM 855 C CA . LEU A 1 113 ? 16.047 -21.909 -24.000 1.00 94.19 113 LEU A CA 1
ATOM 856 C C . LEU A 1 113 ? 16.260 -23.416 -24.197 1.00 94.19 113 LEU A C 1
ATOM 858 O O . LEU A 1 113 ? 17.292 -23.956 -23.796 1.00 94.19 113 LEU A O 1
ATOM 862 N N . PRO A 1 114 ? 15.308 -24.129 -24.821 1.00 91.25 114 PRO A N 1
ATOM 863 C CA . PRO A 1 114 ? 15.518 -25.521 -25.202 1.00 91.25 114 PRO A CA 1
ATOM 864 C C . PRO A 1 114 ? 16.683 -25.642 -26.200 1.00 91.25 114 PRO A C 1
ATOM 866 O O . PRO A 1 114 ? 16.929 -24.687 -26.943 1.00 91.25 114 PRO A O 1
ATOM 869 N N . PRO A 1 115 ? 17.366 -26.801 -26.279 1.00 86.88 115 PRO A N 1
ATOM 870 C CA . PRO A 1 115 ? 18.557 -26.972 -27.119 1.00 86.88 115 PRO A CA 1
ATOM 871 C C . PRO A 1 115 ? 18.336 -26.569 -28.584 1.00 86.88 115 PRO A C 1
ATOM 873 O O . PRO A 1 115 ? 19.176 -25.889 -29.172 1.00 86.88 115 PRO A O 1
ATOM 876 N N . ASP A 1 116 ? 17.159 -26.895 -29.129 1.00 85.56 116 ASP A N 1
ATOM 877 C CA . ASP A 1 116 ? 16.753 -26.560 -30.501 1.00 85.56 116 ASP A CA 1
ATOM 878 C C . ASP A 1 116 ? 16.752 -25.049 -30.781 1.00 85.56 116 ASP A C 1
ATOM 880 O O . ASP A 1 116 ? 16.976 -24.620 -31.912 1.00 85.56 116 ASP A O 1
ATOM 884 N N . LEU A 1 117 ? 16.480 -24.234 -29.757 1.00 89.75 117 LEU A N 1
ATOM 885 C CA . LEU A 1 117 ? 16.409 -22.781 -29.868 1.00 89.75 117 LEU A CA 1
ATOM 886 C C . LEU A 1 117 ? 17.684 -22.096 -29.361 1.00 89.75 117 LEU A C 1
ATOM 888 O O . LEU A 1 117 ? 18.024 -21.029 -29.859 1.00 89.75 117 LEU A O 1
ATOM 892 N N . ALA A 1 118 ? 18.417 -22.705 -28.427 1.00 89.44 118 ALA A N 1
ATOM 893 C CA . ALA A 1 118 ? 19.683 -22.181 -27.912 1.00 89.44 118 ALA A CA 1
ATOM 894 C C . ALA A 1 118 ? 20.750 -22.032 -29.016 1.00 89.44 118 ALA A C 1
ATOM 896 O O . ALA A 1 118 ? 21.500 -21.055 -29.028 1.00 89.44 118 ALA A O 1
ATOM 897 N N . GLY A 1 119 ? 20.768 -22.957 -29.985 1.00 88.25 119 GLY A N 1
ATOM 898 C CA . GLY A 1 119 ? 21.640 -22.893 -31.165 1.00 88.25 119 GLY A CA 1
ATOM 899 C C . GLY A 1 119 ? 21.130 -21.999 -32.304 1.00 88.25 119 GLY A C 1
ATOM 900 O O . GLY A 1 119 ? 21.794 -21.888 -33.334 1.00 88.25 119 GLY A O 1
ATOM 901 N N . ALA A 1 120 ? 19.949 -21.387 -32.168 1.00 91.50 120 ALA A N 1
ATOM 902 C CA . ALA A 1 120 ? 19.394 -20.515 -33.197 1.00 91.50 120 ALA A CA 1
ATOM 903 C C . ALA A 1 120 ? 20.110 -19.147 -33.229 1.00 91.50 120 ALA A C 1
ATOM 905 O O . ALA A 1 120 ? 20.703 -18.738 -32.228 1.00 91.50 120 ALA A O 1
ATOM 906 N N . PRO A 1 121 ? 20.023 -18.394 -34.344 1.00 94.75 121 PRO A N 1
ATOM 907 C CA . PRO A 1 121 ? 20.577 -17.044 -34.418 1.00 94.75 121 PRO A CA 1
ATOM 908 C C . PRO A 1 121 ? 20.023 -16.119 -33.325 1.00 94.75 121 PRO A C 1
ATOM 910 O O . PRO A 1 121 ? 18.837 -16.199 -32.987 1.00 94.75 121 PRO A O 1
ATOM 913 N N . ALA A 1 122 ? 20.853 -15.188 -32.843 1.00 93.88 122 ALA A N 1
ATOM 914 C CA . ALA A 1 122 ? 20.511 -14.218 -31.795 1.00 93.88 122 ALA A CA 1
ATOM 915 C C . ALA A 1 122 ? 19.158 -13.523 -32.022 1.00 93.88 122 ALA A C 1
ATOM 917 O O . ALA A 1 122 ? 18.368 -13.367 -31.095 1.00 93.88 122 ALA A O 1
ATOM 918 N N . GLU A 1 123 ? 18.847 -13.139 -33.263 1.00 91.38 123 GLU A N 1
ATOM 919 C CA . GLU A 1 123 ? 17.584 -12.473 -33.612 1.00 91.38 123 GLU A CA 1
ATOM 920 C C . GLU A 1 123 ? 16.356 -13.361 -33.370 1.00 91.38 123 GLU A C 1
ATOM 922 O O . GLU A 1 123 ? 15.335 -12.891 -32.865 1.00 91.38 123 GLU A O 1
ATOM 927 N N . VAL A 1 124 ? 16.467 -14.659 -33.666 1.00 92.06 124 VAL A N 1
ATOM 928 C CA . VAL A 1 124 ? 15.395 -15.644 -33.458 1.00 92.06 124 VAL A CA 1
ATOM 929 C C . VAL A 1 124 ? 15.199 -15.896 -31.964 1.00 92.06 124 VAL A C 1
ATOM 931 O O . VAL A 1 124 ? 14.065 -15.878 -31.475 1.00 92.06 124 VAL A O 1
ATOM 934 N N . LYS A 1 125 ? 16.301 -16.056 -31.219 1.00 94.31 125 LYS A N 1
ATOM 935 C CA . LYS A 1 125 ? 16.278 -16.184 -29.754 1.00 94.31 125 LYS A CA 1
ATOM 936 C C . LYS A 1 125 ? 15.645 -14.955 -29.109 1.00 94.31 125 LYS A C 1
ATOM 938 O O . LYS A 1 125 ? 14.719 -15.086 -28.309 1.00 94.31 125 LYS A O 1
ATOM 943 N N . ARG A 1 126 ? 16.063 -13.756 -29.526 1.00 93.25 126 ARG A N 1
ATOM 944 C CA . ARG A 1 126 ? 15.516 -12.475 -29.064 1.00 93.25 126 ARG A CA 1
ATOM 945 C C . ARG A 1 126 ? 14.023 -12.361 -29.337 1.00 93.25 126 ARG A C 1
ATOM 947 O O . ARG A 1 126 ? 13.282 -11.967 -28.441 1.00 93.25 126 ARG A O 1
ATOM 954 N N . TYR A 1 127 ? 13.570 -12.710 -30.542 1.00 91.00 127 TYR A N 1
ATOM 955 C CA . TYR A 1 127 ? 12.150 -12.684 -30.896 1.00 91.00 127 TYR A CA 1
ATOM 956 C C . TYR A 1 127 ? 11.324 -13.580 -29.965 1.00 91.00 127 TYR A C 1
ATOM 958 O O . TYR A 1 127 ? 10.325 -13.133 -29.392 1.00 91.00 127 TYR A O 1
ATOM 966 N N . PHE A 1 128 ? 11.771 -14.821 -29.754 1.00 91.31 128 PHE A N 1
ATOM 967 C CA . PHE A 1 128 ? 11.098 -15.755 -28.858 1.00 91.31 128 PHE A CA 1
ATOM 968 C C . PHE A 1 128 ? 11.096 -15.255 -27.408 1.00 91.31 128 PHE A C 1
ATOM 970 O O . PHE A 1 128 ? 10.033 -15.139 -26.798 1.00 91.31 128 PHE A O 1
ATOM 977 N N . MET A 1 129 ? 12.255 -14.880 -26.867 1.00 92.81 129 MET A N 1
ATOM 978 C CA . MET A 1 129 ? 12.383 -14.365 -25.502 1.00 92.81 129 MET A CA 1
ATOM 979 C C . MET A 1 129 ? 11.515 -13.131 -25.271 1.00 92.81 129 MET A C 1
ATOM 981 O O . MET A 1 129 ? 10.818 -13.033 -24.264 1.00 92.81 129 MET A O 1
ATOM 985 N N . ARG A 1 130 ? 11.469 -12.216 -26.242 1.00 90.94 130 ARG A N 1
ATOM 986 C CA . ARG A 1 130 ? 10.598 -11.042 -26.195 1.00 90.94 130 ARG A CA 1
ATOM 987 C C . ARG A 1 130 ? 9.122 -11.427 -26.176 1.00 90.94 130 ARG A C 1
ATOM 989 O O . ARG A 1 130 ? 8.345 -10.780 -25.480 1.00 90.94 130 ARG A O 1
ATOM 996 N N . SER A 1 131 ? 8.727 -12.475 -26.900 1.00 88.62 131 SER A N 1
ATOM 997 C CA . SER A 1 131 ? 7.350 -12.982 -26.870 1.00 88.62 131 SER A CA 1
ATOM 998 C C . SER A 1 131 ? 6.958 -13.530 -25.494 1.00 88.62 131 SER A C 1
ATOM 1000 O O . SER A 1 131 ? 5.833 -13.293 -25.056 1.00 88.62 131 SER A O 1
ATOM 1002 N N . VAL A 1 132 ? 7.898 -14.169 -24.785 1.00 89.12 132 VAL A N 1
ATOM 1003 C CA . VAL A 1 132 ? 7.704 -14.635 -23.405 1.00 89.12 132 VAL A CA 1
ATOM 1004 C C . VAL A 1 132 ? 7.612 -13.447 -22.449 1.00 89.12 132 VAL A C 1
ATOM 1006 O O . VAL A 1 132 ? 6.660 -13.334 -21.682 1.00 89.12 132 VAL A O 1
ATOM 1009 N N . LEU A 1 133 ? 8.569 -12.520 -22.533 1.00 89.19 133 LEU A N 1
ATOM 1010 C CA . LEU A 1 133 ? 8.684 -11.371 -21.632 1.00 89.19 133 LEU A CA 1
ATOM 1011 C C . LEU A 1 133 ? 7.584 -10.324 -21.828 1.00 89.19 133 LEU A C 1
ATOM 1013 O O . LEU A 1 133 ? 7.325 -9.543 -20.917 1.00 89.19 133 LEU A O 1
ATOM 1017 N N . ARG A 1 134 ? 6.903 -10.306 -22.980 1.00 84.31 134 ARG A N 1
ATOM 1018 C CA . ARG A 1 134 ? 5.879 -9.301 -23.310 1.00 84.31 134 ARG A CA 1
ATOM 1019 C C . ARG A 1 134 ? 4.792 -9.164 -22.241 1.00 84.31 134 ARG A C 1
ATOM 1021 O O . ARG A 1 134 ? 4.277 -8.068 -22.063 1.00 84.31 134 ARG A O 1
ATOM 1028 N N . ASN A 1 135 ? 4.447 -10.252 -21.554 1.00 80.62 135 ASN A N 1
ATOM 1029 C CA . ASN A 1 135 ? 3.408 -10.248 -20.521 1.00 80.62 135 ASN A CA 1
ATOM 1030 C C . ASN A 1 135 ? 3.927 -9.850 -19.128 1.00 80.62 135 ASN A C 1
ATOM 1032 O O . ASN A 1 135 ? 3.124 -9.599 -18.239 1.00 80.62 135 ASN A O 1
ATOM 1036 N N . TYR A 1 136 ? 5.247 -9.795 -18.939 1.00 83.44 136 TYR A N 1
ATOM 1037 C CA . TYR A 1 136 ? 5.895 -9.498 -17.654 1.00 83.44 136 TYR A CA 1
ATOM 1038 C C . TYR A 1 136 ? 6.540 -8.114 -17.628 1.00 83.44 136 TYR A C 1
ATOM 1040 O O . TYR A 1 136 ? 6.788 -7.553 -16.565 1.00 83.44 136 TYR A O 1
ATOM 1048 N N . VAL A 1 137 ? 6.827 -7.553 -18.800 1.00 85.00 137 VAL A N 1
ATOM 1049 C CA . VAL A 1 137 ? 7.424 -6.229 -18.925 1.00 85.00 137 VAL A CA 1
ATOM 1050 C C . VAL A 1 137 ? 6.307 -5.188 -18.903 1.00 85.00 137 VAL A C 1
ATOM 1052 O O . VAL A 1 137 ? 5.433 -5.228 -19.774 1.00 85.00 137 VAL A O 1
ATOM 1055 N N . PRO A 1 138 ? 6.331 -4.224 -17.964 1.00 84.19 138 PRO A N 1
ATOM 1056 C CA . PRO A 1 138 ? 5.330 -3.169 -17.930 1.00 84.19 138 PRO A CA 1
ATOM 1057 C C . PRO A 1 138 ? 5.335 -2.405 -19.252 1.00 84.19 138 PRO A C 1
ATOM 1059 O O . PRO A 1 138 ? 6.399 -2.050 -19.760 1.00 84.19 138 PRO A O 1
ATOM 1062 N N . SER A 1 139 ? 4.161 -2.113 -19.801 1.00 84.06 139 SER A N 1
ATOM 1063 C CA . SER A 1 139 ? 4.013 -1.257 -20.981 1.00 84.06 139 SER A CA 1
ATOM 1064 C C . SER A 1 139 ? 4.681 0.114 -20.772 1.00 84.06 139 SER A C 1
ATOM 1066 O O . SER A 1 139 ? 4.810 0.570 -19.631 1.00 84.06 139 SER A O 1
ATOM 1068 N N . PRO A 1 140 ? 5.071 0.832 -21.845 1.00 81.69 140 PRO A N 1
ATOM 1069 C CA . PRO A 1 140 ? 5.633 2.178 -21.721 1.00 81.69 140 PRO A CA 1
ATOM 1070 C C . PRO A 1 140 ? 4.785 3.115 -20.847 1.00 81.69 140 PRO A C 1
ATOM 1072 O O . PRO A 1 140 ? 5.323 3.812 -19.990 1.00 81.69 140 PRO A O 1
ATOM 1075 N N . SER A 1 141 ? 3.458 3.071 -20.992 1.00 86.19 141 SER A N 1
ATOM 1076 C CA . SER A 1 141 ? 2.526 3.861 -20.181 1.00 86.19 141 SER A CA 1
ATOM 1077 C C . SER A 1 141 ? 2.546 3.473 -18.699 1.00 86.19 141 SER A C 1
ATOM 1079 O O . SER A 1 141 ? 2.508 4.355 -17.843 1.00 86.19 141 SER A O 1
ATOM 1081 N N . GLN A 1 142 ? 2.644 2.177 -18.378 1.00 87.56 142 GLN A N 1
ATOM 1082 C CA . GLN A 1 142 ? 2.792 1.714 -16.992 1.00 87.56 142 GLN A CA 1
ATOM 1083 C C . GLN A 1 142 ? 4.114 2.195 -16.387 1.00 87.56 142 GLN A C 1
ATOM 1085 O O . GLN A 1 142 ? 4.106 2.711 -15.276 1.00 87.56 142 GLN A O 1
ATOM 1090 N N . ARG A 1 143 ? 5.225 2.123 -17.132 1.00 85.44 143 ARG A N 1
ATOM 1091 C CA . ARG A 1 143 ? 6.530 2.620 -16.660 1.00 85.44 143 ARG A CA 1
ATOM 1092 C C . ARG A 1 143 ? 6.504 4.114 -16.358 1.00 85.44 143 ARG A C 1
ATOM 1094 O O . ARG A 1 143 ? 6.957 4.521 -15.295 1.00 85.44 143 ARG A O 1
ATOM 1101 N N . ILE A 1 144 ? 5.933 4.915 -17.262 1.00 88.56 144 ILE A N 1
ATOM 1102 C CA . ILE A 1 144 ? 5.772 6.363 -17.057 1.00 88.56 144 ILE A CA 1
ATOM 1103 C C . ILE A 1 144 ? 4.923 6.629 -15.811 1.00 88.56 144 ILE A C 1
ATOM 1105 O O . ILE A 1 144 ? 5.279 7.473 -14.996 1.00 88.56 144 ILE A O 1
ATOM 1109 N N . ARG A 1 145 ? 3.823 5.889 -15.617 1.00 89.62 145 ARG A N 1
ATOM 1110 C CA . ARG A 1 145 ? 2.981 6.026 -14.422 1.00 89.62 145 ARG A CA 1
ATOM 1111 C C . ARG A 1 145 ? 3.753 5.707 -13.140 1.00 89.62 145 ARG A C 1
ATOM 1113 O O . ARG A 1 145 ? 3.686 6.499 -12.205 1.00 89.62 145 ARG A O 1
ATOM 1120 N N . THR A 1 146 ? 4.485 4.595 -13.101 1.00 89.69 146 THR A N 1
ATOM 1121 C CA . THR A 1 146 ? 5.303 4.201 -11.943 1.00 89.69 146 THR A CA 1
ATOM 1122 C C . THR A 1 146 ? 6.381 5.239 -11.643 1.00 89.69 146 THR A C 1
ATOM 1124 O O . THR A 1 146 ? 6.537 5.636 -10.491 1.00 89.69 146 THR A O 1
ATOM 1127 N N . GLN A 1 147 ? 7.077 5.732 -12.672 1.00 90.69 147 GLN A N 1
ATOM 1128 C CA . GLN A 1 147 ? 8.094 6.772 -12.521 1.00 90.69 147 GLN A CA 1
ATOM 1129 C C . GLN A 1 147 ? 7.490 8.073 -11.976 1.00 90.69 147 GLN A C 1
ATOM 1131 O O . GLN A 1 147 ? 7.966 8.599 -10.976 1.00 90.69 147 GLN A O 1
ATOM 1136 N N . ASN A 1 148 ? 6.384 8.541 -12.559 1.00 93.31 148 ASN A N 1
ATOM 1137 C CA . ASN A 1 148 ? 5.694 9.745 -12.095 1.00 93.31 148 ASN A CA 1
ATOM 1138 C C . ASN A 1 148 ? 5.208 9.608 -10.647 1.00 93.31 148 ASN A C 1
ATOM 1140 O O . ASN A 1 148 ? 5.256 10.573 -9.888 1.00 93.31 148 ASN A O 1
ATOM 1144 N N . GLN A 1 149 ? 4.722 8.425 -10.257 1.00 91.75 149 GLN A N 1
ATOM 1145 C CA . GLN A 1 149 ? 4.287 8.156 -8.887 1.00 91.75 149 GLN A CA 1
ATOM 1146 C C . GLN A 1 149 ? 5.469 8.168 -7.911 1.00 91.75 149 GLN A C 1
ATOM 1148 O O . GLN A 1 149 ? 5.340 8.700 -6.809 1.00 91.75 149 GLN A O 1
ATOM 1153 N N . ARG A 1 150 ? 6.626 7.640 -8.323 1.00 93.25 150 ARG A N 1
ATOM 1154 C CA . ARG A 1 150 ? 7.868 7.694 -7.547 1.00 93.25 150 ARG A CA 1
ATOM 1155 C C . ARG A 1 150 ? 8.339 9.132 -7.337 1.00 93.25 150 ARG A C 1
ATOM 1157 O O . ARG A 1 150 ? 8.485 9.546 -6.194 1.00 93.25 150 ARG A O 1
ATOM 1164 N N . GLU A 1 151 ? 8.491 9.905 -8.409 1.00 95.81 151 GLU A N 1
ATOM 1165 C CA . GLU A 1 151 ? 8.913 11.314 -8.343 1.00 95.81 151 GLU A CA 1
ATOM 1166 C C . GLU A 1 151 ? 7.934 12.169 -7.525 1.00 95.81 151 GLU A C 1
ATOM 1168 O O . GLU A 1 151 ? 8.326 13.052 -6.761 1.00 95.81 151 GLU A O 1
ATOM 1173 N N . TYR A 1 152 ? 6.633 11.891 -7.658 1.00 96.19 152 TYR A N 1
ATOM 1174 C CA . TYR A 1 152 ? 5.595 12.509 -6.843 1.00 96.19 152 TYR A CA 1
ATOM 1175 C C . TYR A 1 152 ? 5.818 12.265 -5.346 1.00 96.19 152 TYR A C 1
ATOM 1177 O O . TYR A 1 152 ? 5.792 13.231 -4.580 1.00 96.19 152 TYR A O 1
ATOM 1185 N N . ARG A 1 153 ? 6.076 11.014 -4.948 1.00 95.56 153 ARG A N 1
ATOM 1186 C CA . ARG A 1 153 ? 6.332 10.650 -3.549 1.00 95.56 153 ARG A CA 1
ATOM 1187 C C . ARG A 1 153 ? 7.649 11.228 -3.049 1.00 95.56 153 ARG A C 1
ATOM 1189 O O . ARG A 1 153 ? 7.662 11.832 -1.987 1.00 95.56 153 ARG A O 1
ATOM 1196 N N . GLU A 1 154 ? 8.729 11.123 -3.819 1.00 96.19 154 GLU A N 1
ATOM 1197 C CA . GLU A 1 154 ? 10.044 11.667 -3.449 1.00 96.19 154 GLU A CA 1
ATOM 1198 C C . GLU A 1 154 ? 9.973 13.171 -3.149 1.00 96.19 154 GLU A C 1
ATOM 1200 O O . GLU A 1 154 ? 10.490 13.628 -2.130 1.00 96.19 154 GLU A O 1
ATOM 1205 N N . ARG A 1 155 ? 9.239 13.938 -3.964 1.00 96.88 155 ARG A N 1
ATOM 1206 C CA . ARG A 1 155 ? 9.008 15.368 -3.718 1.00 96.88 155 ARG A CA 1
ATOM 1207 C C . ARG A 1 155 ? 8.253 15.631 -2.413 1.00 96.88 155 ARG A C 1
ATOM 1209 O O . ARG A 1 155 ? 8.611 16.563 -1.697 1.00 96.88 155 ARG A O 1
ATOM 1216 N N . ILE A 1 156 ? 7.239 14.827 -2.085 1.00 97.62 156 ILE A N 1
ATOM 1217 C CA . ILE A 1 156 ? 6.522 14.959 -0.808 1.00 97.62 156 ILE A CA 1
ATOM 1218 C C . ILE A 1 156 ? 7.463 14.643 0.352 1.00 97.62 156 ILE A C 1
ATOM 1220 O O . ILE A 1 156 ? 7.592 15.459 1.260 1.00 97.62 156 ILE A O 1
ATOM 1224 N N . LEU A 1 157 ? 8.165 13.512 0.291 1.00 96.31 157 LEU A N 1
ATOM 1225 C CA . LEU A 1 157 ? 9.082 13.069 1.342 1.00 96.31 157 LEU A CA 1
ATOM 1226 C C . LEU A 1 157 ? 10.230 14.059 1.581 1.00 96.31 157 LEU A C 1
ATOM 1228 O O . LEU A 1 157 ? 10.686 14.197 2.709 1.00 96.31 157 LEU A O 1
ATOM 1232 N N . SER A 1 158 ? 10.676 14.786 0.551 1.00 96.81 158 SER A N 1
ATOM 1233 C CA . SER A 1 158 ? 11.704 15.825 0.713 1.00 96.81 158 SER A CA 1
ATOM 1234 C C . SER A 1 158 ? 11.217 17.109 1.393 1.00 96.81 158 SER A C 1
ATOM 1236 O O . SER A 1 158 ? 12.041 17.893 1.861 1.00 96.81 158 SER A O 1
ATOM 1238 N N . ALA A 1 159 ? 9.906 17.361 1.418 1.00 97.31 159 ALA A N 1
ATOM 1239 C CA . ALA A 1 159 ? 9.347 18.661 1.793 1.00 97.31 159 ALA A CA 1
ATOM 1240 C C . ALA A 1 159 ? 8.412 18.603 3.010 1.00 97.31 159 ALA A C 1
ATOM 1242 O O . ALA A 1 159 ? 8.294 19.588 3.742 1.00 97.31 159 ALA A O 1
ATOM 1243 N N . TYR A 1 160 ? 7.742 17.474 3.233 1.00 97.88 160 TYR A N 1
ATOM 1244 C CA . TYR A 1 160 ? 6.866 17.264 4.377 1.00 97.88 160 TYR A CA 1
ATOM 1245 C C . TYR A 1 160 ? 7.678 16.915 5.628 1.00 97.88 160 TYR A C 1
ATOM 1247 O O . TYR A 1 160 ? 8.611 16.117 5.576 1.00 97.88 160 TYR A O 1
ATOM 1255 N N . GLN A 1 161 ? 7.309 17.511 6.762 1.00 96.88 161 GLN A N 1
ATOM 1256 C CA . GLN A 1 161 ? 7.879 17.194 8.069 1.00 96.88 161 GLN A CA 1
ATOM 1257 C C . GLN A 1 161 ? 6.821 16.473 8.910 1.00 96.88 161 GLN A C 1
ATOM 1259 O O . GLN A 1 161 ? 5.772 17.071 9.180 1.00 96.88 161 GLN A O 1
ATOM 1264 N N . PRO A 1 162 ? 7.071 15.215 9.315 1.00 97.00 162 PRO A N 1
ATOM 1265 C CA . PRO A 1 162 ? 6.140 14.469 10.146 1.00 97.00 162 PRO A CA 1
ATOM 1266 C C . PRO A 1 162 ? 5.827 15.145 11.481 1.00 97.00 162 PRO A C 1
ATOM 1268 O O . PRO A 1 162 ? 6.722 15.684 12.133 1.00 97.00 162 PRO A O 1
ATOM 1271 N N . LEU A 1 163 ? 4.567 15.073 11.917 1.00 97.81 163 LEU A N 1
ATOM 1272 C CA . LEU A 1 163 ? 4.152 15.558 13.238 1.00 97.81 163 LEU A CA 1
ATOM 1273 C C . LEU A 1 163 ? 4.458 14.525 14.332 1.00 97.81 163 LEU A C 1
ATOM 1275 O O . LEU A 1 163 ? 4.808 14.900 15.450 1.00 97.81 163 LEU A O 1
ATOM 1279 N N . HIS A 1 164 ? 4.342 13.238 14.003 1.00 96.00 164 HIS A N 1
ATOM 1280 C CA . HIS A 1 164 ? 4.565 12.109 14.904 1.00 96.00 164 HIS A CA 1
ATOM 1281 C C . HIS A 1 164 ? 5.632 11.155 14.348 1.00 96.00 164 HIS A C 1
ATOM 1283 O O . HIS A 1 164 ? 5.285 10.166 13.692 1.00 96.00 164 HIS A O 1
ATOM 1289 N N . PRO A 1 165 ? 6.931 11.410 14.601 1.00 93.19 165 PRO A N 1
ATOM 1290 C CA . PRO A 1 165 ? 8.024 10.525 14.185 1.00 93.19 165 PRO A CA 1
ATOM 1291 C C . PRO A 1 165 ? 7.856 9.074 14.658 1.00 93.19 165 PRO A C 1
ATOM 1293 O O . PRO A 1 165 ? 8.332 8.146 14.010 1.00 93.19 165 PRO A O 1
ATOM 1296 N N . GLU A 1 166 ? 7.134 8.859 15.758 1.00 90.94 166 GLU A N 1
ATOM 1297 C CA . GLU A 1 166 ? 6.838 7.546 16.327 1.00 90.94 166 GLU A CA 1
ATOM 1298 C C . GLU A 1 166 ? 6.055 6.645 15.362 1.00 90.94 166 GLU A C 1
ATOM 1300 O O . GLU A 1 166 ? 6.228 5.427 15.395 1.00 90.94 166 GLU A O 1
ATOM 1305 N N . LEU A 1 167 ? 5.235 7.222 14.472 1.00 92.00 167 LEU A N 1
ATOM 1306 C CA . LEU A 1 167 ? 4.477 6.466 13.464 1.00 92.00 167 LEU A CA 1
ATOM 1307 C C . LEU A 1 167 ? 5.375 5.795 12.418 1.00 92.00 167 LEU A C 1
ATOM 1309 O O . LEU A 1 167 ? 4.946 4.847 11.765 1.00 92.00 167 LEU A O 1
ATOM 1313 N N . TYR A 1 168 ? 6.605 6.285 12.267 1.00 91.50 168 TYR A N 1
ATOM 1314 C CA . TYR A 1 168 ? 7.579 5.834 11.274 1.00 91.50 168 TYR A CA 1
ATOM 1315 C C . TYR A 1 168 ? 8.582 4.842 11.872 1.00 91.50 168 TYR A C 1
ATOM 1317 O O . TYR A 1 168 ? 9.575 4.494 11.239 1.00 91.50 168 TYR A O 1
ATOM 1325 N N . THR A 1 169 ? 8.343 4.396 13.108 1.00 87.62 169 THR A N 1
ATOM 1326 C CA . THR A 1 169 ? 9.147 3.361 13.755 1.00 87.62 169 THR A CA 1
ATOM 1327 C C . THR A 1 169 ? 8.585 1.975 13.438 1.00 87.62 169 THR A C 1
ATOM 1329 O O . THR A 1 169 ? 7.375 1.756 13.457 1.00 87.62 169 THR A O 1
ATOM 1332 N N . ASN A 1 170 ? 9.467 1.009 13.181 1.00 84.25 170 ASN A N 1
ATOM 1333 C CA . ASN A 1 170 ? 9.094 -0.373 12.855 1.00 84.25 170 ASN A CA 1
ATOM 1334 C C . ASN A 1 170 ? 8.943 -1.262 14.102 1.00 84.25 170 ASN A C 1
ATOM 1336 O O . ASN A 1 170 ? 9.328 -2.428 14.076 1.00 84.25 170 ASN A O 1
ATOM 1340 N N . ASP A 1 171 ? 8.424 -0.728 15.209 1.00 90.00 171 ASP A N 1
ATOM 1341 C CA . ASP A 1 171 ? 8.158 -1.517 16.417 1.00 90.00 171 ASP A CA 1
ATOM 1342 C C . ASP A 1 171 ? 6.647 -1.755 16.586 1.00 90.00 171 ASP A C 1
ATOM 1344 O O . ASP A 1 171 ? 5.936 -0.865 17.071 1.00 90.00 171 ASP A O 1
ATOM 1348 N N . PRO A 1 172 ? 6.135 -2.961 16.259 1.00 91.06 172 PRO A N 1
ATOM 1349 C CA . PRO A 1 172 ? 4.726 -3.313 16.423 1.00 91.06 172 PRO A CA 1
ATOM 1350 C C . PRO A 1 172 ? 4.208 -3.136 17.843 1.00 91.06 172 PRO A C 1
ATOM 1352 O O . PRO A 1 172 ? 3.028 -2.840 18.039 1.00 91.06 172 PRO A O 1
ATOM 1355 N N . SER A 1 173 ? 5.073 -3.275 18.851 1.00 91.44 173 SER A N 1
ATOM 1356 C CA . SER A 1 173 ? 4.680 -3.118 20.246 1.00 91.44 173 SER A CA 1
ATOM 1357 C C . SER A 1 173 ? 4.237 -1.694 20.562 1.00 91.44 173 SER A C 1
ATOM 1359 O O . SER A 1 173 ? 3.506 -1.501 21.532 1.00 91.44 173 SER A O 1
ATOM 1361 N N . THR A 1 174 ? 4.605 -0.698 19.748 1.00 89.69 174 THR A N 1
ATOM 1362 C CA . THR A 1 174 ? 4.198 0.701 19.930 1.00 89.69 174 THR A CA 1
ATOM 1363 C C . THR A 1 174 ? 2.756 0.943 19.488 1.00 89.69 174 THR A C 1
ATOM 1365 O O . THR A 1 174 ? 2.054 1.708 20.156 1.00 89.69 174 THR A O 1
ATOM 1368 N N . PHE A 1 175 ? 2.267 0.230 18.465 1.00 92.69 175 PHE A N 1
ATOM 1369 C CA . PHE A 1 175 ? 0.983 0.510 17.814 1.00 92.69 175 PHE A CA 1
ATOM 1370 C C . PHE A 1 175 ? -0.044 -0.628 17.842 1.00 92.69 175 PHE A C 1
ATOM 1372 O O . PHE A 1 175 ? -1.242 -0.351 17.751 1.00 92.69 175 PHE A O 1
ATOM 1379 N N . ILE A 1 176 ? 0.374 -1.877 18.045 1.00 95.06 176 ILE A N 1
ATOM 1380 C CA . ILE A 1 176 ? -0.512 -3.043 18.146 1.00 95.06 176 ILE A CA 1
ATOM 1381 C C . ILE A 1 176 ? -0.847 -3.352 19.612 1.00 95.06 176 ILE A C 1
ATOM 1383 O O . ILE A 1 176 ? -0.045 -3.161 20.530 1.00 95.06 176 ILE A O 1
ATOM 1387 N N . LEU A 1 177 ? -2.072 -3.815 19.857 1.00 96.38 177 LEU A N 1
ATOM 1388 C CA . LEU A 1 177 ? -2.513 -4.283 21.167 1.00 96.38 177 LEU A CA 1
ATOM 1389 C C . LEU A 1 177 ? -1.767 -5.567 21.577 1.00 96.38 177 LEU A C 1
ATOM 1391 O O . LEU A 1 177 ? -1.696 -6.505 20.785 1.00 96.38 177 LEU A O 1
ATOM 1395 N N . PRO A 1 178 ? -1.302 -5.687 22.836 1.00 95.62 178 PRO A N 1
ATOM 1396 C CA . PRO A 1 178 ? -0.592 -6.884 23.296 1.00 95.62 178 PRO A CA 1
ATOM 1397 C C . PRO A 1 178 ? -1.370 -8.190 23.092 1.00 95.62 178 PRO A C 1
ATOM 1399 O O . PRO A 1 178 ? -0.785 -9.192 22.700 1.00 95.62 178 PRO A O 1
ATOM 1402 N N . ALA A 1 179 ? -2.691 -8.167 23.303 1.00 94.00 179 ALA A N 1
ATOM 1403 C CA . ALA A 1 179 ? -3.552 -9.330 23.083 1.00 94.00 179 ALA A CA 1
ATOM 1404 C C . ALA A 1 179 ? -3.563 -9.780 21.611 1.00 94.00 179 ALA A C 1
ATOM 1406 O O . ALA A 1 179 ? -3.585 -10.975 21.339 1.00 94.00 179 ALA A O 1
ATOM 1407 N N . PHE A 1 180 ? -3.497 -8.832 20.670 1.00 95.56 180 PHE A N 1
ATOM 1408 C CA . PHE A 1 180 ? -3.403 -9.147 19.248 1.00 95.56 180 PHE A CA 1
ATOM 1409 C C . PHE A 1 180 ? -2.046 -9.777 18.916 1.00 95.56 180 PHE A C 1
ATOM 1411 O O . PHE A 1 180 ? -2.004 -10.829 18.289 1.00 95.56 180 PHE A O 1
ATOM 1418 N N . LEU A 1 181 ? -0.939 -9.196 19.400 1.00 94.56 181 LEU A N 1
ATOM 1419 C CA . LEU A 1 181 ? 0.402 -9.764 19.193 1.00 94.56 181 LEU A CA 1
ATOM 1420 C C . LEU A 1 181 ? 0.509 -11.195 19.732 1.00 94.56 181 LEU A C 1
ATOM 1422 O O . LEU A 1 181 ? 1.074 -12.059 19.073 1.00 94.56 181 LEU A O 1
ATOM 1426 N N . GLN A 1 182 ? -0.052 -11.455 20.915 1.00 93.00 182 GLN A N 1
ATOM 1427 C CA . GLN A 1 182 ? -0.064 -12.794 21.509 1.00 93.00 182 GLN A CA 1
ATOM 1428 C C . GLN A 1 182 ? -0.816 -13.807 20.637 1.00 93.00 182 GLN A C 1
ATOM 1430 O O . GLN A 1 182 ? -0.313 -14.909 20.436 1.00 93.00 182 GLN A O 1
ATOM 1435 N N . ALA A 1 183 ? -1.976 -13.425 20.097 1.00 92.19 183 ALA A N 1
ATOM 1436 C CA . ALA A 1 183 ? -2.777 -14.284 19.230 1.00 92.19 183 ALA A CA 1
ATOM 1437 C C . ALA A 1 183 ? -2.082 -14.594 17.894 1.00 92.19 183 ALA A C 1
ATOM 1439 O O . ALA A 1 183 ? -2.022 -15.747 17.474 1.00 92.19 183 ALA A O 1
ATOM 1440 N N . ILE A 1 184 ? -1.499 -13.582 17.241 1.00 90.62 184 ILE A N 1
ATOM 1441 C CA . ILE A 1 184 ? -0.783 -13.790 15.973 1.00 90.62 184 ILE A CA 1
ATOM 1442 C C . ILE A 1 184 ? 0.484 -14.626 16.180 1.00 90.62 184 ILE A C 1
ATOM 1444 O O . ILE A 1 184 ? 0.746 -15.535 15.398 1.00 90.62 184 ILE A O 1
ATOM 1448 N N . ASN A 1 185 ? 1.228 -14.399 17.267 1.00 88.25 185 ASN A N 1
ATOM 1449 C CA . ASN A 1 185 ? 2.428 -15.182 17.580 1.00 88.25 185 ASN A CA 1
ATOM 1450 C C . ASN A 1 185 ? 2.124 -16.651 17.912 1.00 88.25 185 ASN A C 1
ATOM 1452 O O . ASN A 1 185 ? 3.007 -17.495 17.772 1.00 88.25 185 ASN A O 1
ATOM 1456 N N . GLY A 1 186 ? 0.900 -16.967 18.349 1.00 83.44 186 GLY A N 1
ATOM 1457 C CA . GLY A 1 186 ? 0.448 -18.350 18.495 1.00 83.44 186 GLY A CA 1
ATOM 1458 C C . GLY A 1 186 ? 0.359 -19.084 17.153 1.00 83.44 186 GLY A C 1
ATOM 1459 O O . GLY A 1 186 ? 0.573 -20.291 17.116 1.00 83.44 186 GLY A O 1
ATOM 1460 N N . ASN A 1 187 ? 0.096 -18.352 16.062 1.00 80.00 187 ASN A N 1
ATOM 1461 C CA . ASN A 1 187 ? 0.061 -18.818 14.671 1.00 80.00 187 ASN A CA 1
ATOM 1462 C C . ASN A 1 187 ? -0.757 -20.108 14.440 1.00 80.00 187 ASN A C 1
ATOM 1464 O O . ASN A 1 187 ? -0.419 -20.935 13.592 1.00 80.00 187 ASN A O 1
ATOM 1468 N N . THR A 1 188 ? -1.837 -20.285 15.205 1.00 86.69 188 THR A N 1
ATOM 1469 C CA . THR A 1 188 ? -2.848 -21.330 14.996 1.00 86.69 188 THR A CA 1
ATOM 1470 C C . THR A 1 188 ? -4.202 -20.694 14.722 1.00 86.69 188 THR A C 1
ATOM 1472 O O . THR A 1 188 ? -4.466 -19.568 15.150 1.00 86.69 188 THR A O 1
ATOM 1475 N N . GLU A 1 189 ? -5.087 -21.431 14.051 1.00 88.56 189 GLU A N 1
ATOM 1476 C CA . GLU A 1 189 ? -6.471 -21.001 13.829 1.00 88.56 189 GLU A CA 1
ATOM 1477 C C . GLU A 1 189 ? -7.175 -20.653 15.138 1.00 88.56 189 GLU A C 1
ATOM 1479 O O . GLU A 1 189 ? -7.761 -19.583 15.260 1.00 88.56 189 GLU A O 1
ATOM 1484 N N . GLU A 1 190 ? -7.029 -21.493 16.157 1.00 92.00 190 GLU A N 1
ATOM 1485 C CA . GLU A 1 190 ? -7.609 -21.277 17.484 1.00 92.00 190 GLU A CA 1
ATOM 1486 C C . GLU A 1 190 ? -7.082 -19.994 18.138 1.00 92.00 190 GLU A C 1
ATOM 1488 O O . GLU A 1 190 ? -7.850 -19.213 18.698 1.00 92.00 190 GLU A O 1
ATOM 1493 N N . SER A 1 191 ? -5.771 -19.740 18.049 1.00 92.19 191 SER A N 1
ATOM 1494 C CA . SER A 1 191 ? -5.163 -18.549 18.642 1.00 92.19 191 SER A CA 1
ATOM 1495 C C . SER A 1 191 ? -5.636 -17.279 17.937 1.00 92.19 191 SER A C 1
ATOM 1497 O O . SER A 1 191 ? -6.078 -16.337 18.597 1.00 92.19 191 SER A O 1
ATOM 1499 N N . ILE A 1 192 ? -5.636 -17.280 16.603 1.00 89.75 192 ILE A N 1
ATOM 1500 C CA . ILE A 1 192 ? -6.060 -16.144 15.780 1.00 89.75 192 ILE A CA 1
ATOM 1501 C C . ILE A 1 192 ? -7.558 -15.873 15.954 1.00 89.75 192 ILE A C 1
ATOM 1503 O O . ILE A 1 192 ? -7.952 -14.735 16.199 1.00 89.75 192 ILE A O 1
ATOM 1507 N N . THR A 1 193 ? -8.403 -16.900 15.892 1.00 91.25 193 THR A N 1
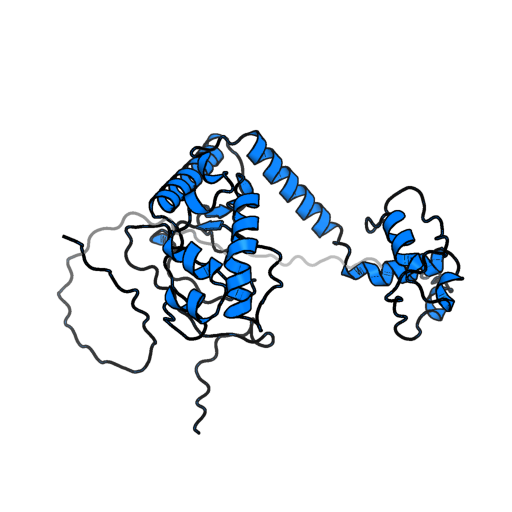ATOM 1508 C CA . THR A 1 193 ? -9.861 -16.743 16.022 1.00 91.25 193 THR A CA 1
ATOM 1509 C C . THR A 1 193 ? -10.291 -16.349 17.436 1.00 91.25 193 THR A C 1
ATOM 1511 O O . THR A 1 193 ? -11.311 -15.680 17.588 1.00 91.25 193 THR A O 1
ATOM 1514 N N . SER A 1 194 ? -9.493 -16.648 18.472 1.00 92.94 194 SER A N 1
ATOM 1515 C CA . SER A 1 194 ? -9.814 -16.304 19.869 1.00 92.94 194 SER A CA 1
ATOM 1516 C C . SER A 1 194 ? -9.998 -14.803 20.137 1.00 92.94 194 SER A C 1
ATOM 1518 O O . SER A 1 194 ? -10.685 -14.421 21.088 1.00 92.94 194 SER A O 1
ATOM 1520 N N . ILE A 1 195 ? -9.405 -13.941 19.305 1.00 92.81 195 ILE A N 1
ATOM 1521 C CA . ILE A 1 195 ? -9.504 -12.477 19.417 1.00 92.81 195 ILE A CA 1
ATOM 1522 C C . ILE A 1 195 ? -10.547 -11.866 18.472 1.00 92.81 195 ILE A C 1
ATOM 1524 O O . ILE A 1 195 ? -10.689 -10.640 18.430 1.00 92.81 195 ILE A O 1
ATOM 1528 N N . MET A 1 196 ? -11.267 -12.695 17.711 1.00 94.12 196 MET A N 1
ATOM 1529 C CA . MET A 1 196 ? -12.161 -12.261 16.641 1.00 94.12 196 MET A CA 1
ATOM 1530 C C . MET A 1 196 ? -13.626 -12.546 16.953 1.00 94.12 196 MET A C 1
ATOM 1532 O O . MET A 1 196 ? -13.992 -13.474 17.667 1.00 94.12 196 MET A O 1
ATOM 1536 N N . MET A 1 197 ? -14.481 -11.725 16.362 1.00 93.69 197 MET A N 1
ATOM 1537 C CA . MET A 1 197 ? -15.897 -11.989 16.171 1.00 93.69 197 MET A CA 1
ATOM 1538 C C . MET A 1 197 ? -16.144 -12.116 14.672 1.00 93.69 197 MET A C 1
ATOM 1540 O O . MET A 1 197 ? -15.627 -11.304 13.911 1.00 93.69 197 MET A O 1
ATOM 1544 N N . GLU A 1 198 ? -16.967 -13.072 14.257 1.00 92.62 198 GLU A N 1
ATOM 1545 C CA . GLU A 1 198 ? -17.414 -13.200 12.869 1.00 92.62 198 GLU A CA 1
ATOM 1546 C C . GLU A 1 198 ? -18.862 -12.687 12.740 1.00 92.62 198 GLU A C 1
ATOM 1548 O O . GLU A 1 198 ? -19.816 -13.448 12.913 1.00 92.62 198 GLU A O 1
ATOM 1553 N N . PRO A 1 199 ? -19.083 -11.375 12.527 1.00 89.12 199 PRO A N 1
ATOM 1554 C CA . PRO A 1 199 ? -20.430 -10.821 12.379 1.00 89.12 199 PRO A CA 1
ATOM 1555 C C . PRO A 1 199 ? -21.211 -11.337 11.158 1.00 89.12 199 PRO A C 1
ATOM 1557 O O . PRO A 1 199 ? -22.438 -11.220 11.131 1.00 89.12 199 PRO A O 1
ATOM 1560 N N . ALA A 1 200 ? -20.523 -11.843 10.135 1.00 88.19 200 ALA A N 1
ATOM 1561 C CA . ALA A 1 200 ? -21.106 -12.454 8.945 1.00 88.19 200 ALA A CA 1
ATOM 1562 C C . ALA A 1 200 ? -20.089 -13.430 8.324 1.00 88.19 200 ALA A C 1
ATOM 1564 O O . ALA A 1 200 ? -18.896 -13.203 8.506 1.00 88.19 200 ALA A O 1
ATOM 1565 N N . PRO A 1 201 ? -20.524 -14.452 7.560 1.00 87.50 201 PRO A N 1
ATOM 1566 C CA . PRO A 1 201 ? -19.613 -15.420 6.950 1.00 87.50 201 PRO A CA 1
ATOM 1567 C C . PRO A 1 201 ? -18.476 -14.757 6.162 1.00 87.50 201 PRO A C 1
ATOM 1569 O O . PRO A 1 201 ? -18.734 -13.984 5.234 1.00 87.50 201 PRO A O 1
ATOM 1572 N N . GLY A 1 202 ? -17.232 -15.056 6.538 1.00 88.00 202 GLY A N 1
ATOM 1573 C CA . GLY A 1 202 ? -16.022 -14.505 5.920 1.00 88.00 202 GLY A CA 1
ATOM 1574 C C . GLY A 1 202 ? -15.715 -13.048 6.287 1.00 88.00 202 GLY A C 1
ATOM 1575 O O . GLY A 1 202 ? -14.843 -12.437 5.672 1.00 88.00 202 GLY A O 1
ATOM 1576 N N . VAL A 1 203 ? -16.413 -12.470 7.270 1.00 92.25 203 VAL A N 1
ATOM 1577 C CA . VAL A 1 203 ? -16.179 -11.111 7.776 1.00 92.25 203 VAL A CA 1
ATOM 1578 C C . VAL A 1 203 ? -15.790 -11.193 9.241 1.00 92.25 203 VAL A C 1
ATOM 1580 O O . VAL A 1 203 ? -16.620 -11.537 10.076 1.00 92.25 203 VAL A O 1
ATOM 1583 N N . PHE A 1 204 ? -14.562 -10.789 9.563 1.00 93.19 204 PHE A N 1
ATOM 1584 C CA . PHE A 1 204 ? -14.031 -10.812 10.926 1.00 93.19 204 PHE A CA 1
ATOM 1585 C C . PHE A 1 204 ? -13.855 -9.400 11.490 1.00 93.19 204 PHE A C 1
ATOM 1587 O O . PHE A 1 204 ? -13.417 -8.479 10.802 1.00 93.19 204 PHE A O 1
ATOM 1594 N N . ALA A 1 205 ? -14.177 -9.237 12.769 1.00 94.44 205 ALA A N 1
ATOM 1595 C CA . ALA A 1 205 ? -14.021 -8.007 13.530 1.00 94.44 205 ALA A CA 1
ATOM 1596 C C . ALA A 1 205 ? -13.205 -8.278 14.798 1.00 94.44 205 ALA A C 1
ATOM 1598 O O . ALA A 1 205 ? -13.531 -9.173 15.577 1.00 94.44 205 ALA A O 1
ATOM 1599 N N . PHE A 1 206 ? -12.154 -7.491 15.024 1.00 94.81 206 PHE A N 1
ATOM 1600 C CA . PHE A 1 206 ? -11.230 -7.688 16.140 1.00 94.81 206 PHE A CA 1
ATOM 1601 C C . PHE A 1 206 ? -10.544 -6.379 16.557 1.00 94.81 206 PHE A C 1
ATOM 1603 O O . PHE A 1 206 ? -10.363 -5.475 15.737 1.00 94.81 206 PHE A O 1
ATOM 1610 N N . PRO A 1 207 ? -10.150 -6.243 17.836 1.00 94.44 207 PRO A N 1
ATOM 1611 C CA . PRO A 1 207 ? -9.332 -5.129 18.289 1.00 94.44 207 PRO A CA 1
ATOM 1612 C C . PRO A 1 207 ? -7.859 -5.369 17.921 1.00 94.44 207 PRO A C 1
ATOM 1614 O O . PRO A 1 207 ? -7.259 -6.349 18.352 1.00 94.44 207 PRO A O 1
ATOM 1617 N N . MET A 1 208 ? -7.262 -4.446 17.164 1.00 95.00 208 MET A N 1
ATOM 1618 C CA . MET A 1 208 ? -5.882 -4.578 16.673 1.00 95.00 208 MET A CA 1
ATOM 1619 C C . MET A 1 208 ? -4.982 -3.422 17.115 1.00 95.00 208 MET A C 1
ATOM 1621 O O . MET A 1 208 ? -3.972 -3.643 17.778 1.00 95.00 208 MET A O 1
ATOM 1625 N N . LEU A 1 209 ? -5.345 -2.185 16.763 1.00 94.81 209 LEU A N 1
ATOM 1626 C CA . LEU A 1 209 ? -4.515 -1.007 17.013 1.00 94.81 209 LEU A CA 1
ATOM 1627 C C . LEU A 1 209 ? -4.775 -0.393 18.389 1.00 94.81 209 LEU A C 1
ATOM 1629 O O . LEU A 1 209 ? -5.899 -0.388 18.903 1.00 94.81 209 LEU A O 1
ATOM 1633 N N . LYS A 1 210 ? -3.732 0.193 18.977 1.00 95.06 210 LYS A N 1
ATOM 1634 C CA . LYS A 1 210 ? -3.858 0.977 20.205 1.00 95.06 210 LYS A CA 1
ATOM 1635 C C . LYS A 1 210 ? -4.643 2.269 19.941 1.00 95.06 210 LYS A C 1
ATOM 1637 O O . LYS A 1 210 ? -4.356 2.971 18.971 1.00 95.06 210 LYS A O 1
ATOM 1642 N N . PRO A 1 211 ? -5.551 2.682 20.846 1.00 94.00 211 PRO A N 1
ATOM 1643 C CA . PRO A 1 211 ? -6.297 3.931 20.683 1.00 94.00 211 PRO A CA 1
ATOM 1644 C C . PRO A 1 211 ? -5.424 5.188 20.565 1.00 94.00 211 PRO A C 1
ATOM 1646 O O . PRO A 1 211 ? -5.824 6.133 19.887 1.00 94.00 211 PRO A O 1
ATOM 1649 N N . SER A 1 212 ? -4.260 5.211 21.224 1.00 93.62 212 SER A N 1
ATOM 1650 C CA . SER A 1 212 ? -3.283 6.302 21.120 1.00 93.62 212 SER A CA 1
ATOM 1651 C C . SER A 1 212 ? -2.665 6.378 19.725 1.00 93.62 212 SER A C 1
ATOM 1653 O O . SER A 1 212 ? -2.536 7.467 19.177 1.00 93.62 212 SER A O 1
ATOM 1655 N N . PHE A 1 213 ? -2.360 5.231 19.116 1.00 94.12 213 PHE A N 1
ATOM 1656 C CA . PHE A 1 213 ? -1.866 5.173 17.744 1.00 94.12 213 PHE A CA 1
ATOM 1657 C C . PHE A 1 213 ? -2.909 5.683 16.750 1.00 94.12 213 PHE A C 1
ATOM 1659 O O . PHE A 1 213 ? -2.586 6.521 15.917 1.00 94.12 213 PHE A O 1
ATOM 1666 N N . CYS A 1 214 ? -4.179 5.279 16.888 1.00 94.94 214 CYS A N 1
ATOM 1667 C CA . CYS A 1 214 ? -5.248 5.810 16.035 1.00 94.94 214 CYS A CA 1
ATOM 1668 C C . CYS A 1 214 ? -5.355 7.342 16.130 1.00 94.94 214 CYS A C 1
ATOM 1670 O O . CYS A 1 214 ? -5.592 8.003 15.124 1.00 94.94 214 CYS A O 1
ATOM 1672 N N . GLN A 1 215 ? -5.165 7.918 17.324 1.00 94.06 215 GLN A N 1
ATOM 1673 C CA . GLN A 1 215 ? -5.151 9.373 17.510 1.00 94.06 215 GLN A CA 1
ATOM 1674 C C . GLN A 1 215 ? -3.963 10.035 16.811 1.00 94.06 215 GLN A C 1
ATOM 1676 O O . GLN A 1 215 ? -4.187 11.001 16.088 1.00 94.06 215 GLN A O 1
ATOM 1681 N N . MET A 1 216 ? -2.751 9.496 16.987 1.00 95.31 216 MET A N 1
ATOM 1682 C CA . MET A 1 216 ? -1.543 9.997 16.318 1.00 95.31 216 MET A CA 1
ATOM 1683 C C . MET A 1 216 ? -1.664 9.911 14.794 1.00 95.31 216 MET A C 1
ATOM 1685 O O . MET A 1 216 ? -1.349 10.867 14.095 1.00 95.31 216 MET A O 1
ATOM 1689 N N . LEU A 1 217 ? -2.179 8.799 14.264 1.00 95.62 217 LEU A N 1
ATOM 1690 C CA . LEU A 1 217 ? -2.389 8.634 12.826 1.00 95.62 217 LEU A CA 1
ATOM 1691 C C . LEU A 1 217 ? -3.390 9.663 12.282 1.00 95.62 217 LEU A C 1
ATOM 1693 O O . LEU A 1 217 ? -3.161 10.252 11.230 1.00 95.62 217 LEU A O 1
ATOM 1697 N N . MET A 1 218 ? -4.486 9.924 13.002 1.00 94.88 218 MET A N 1
ATOM 1698 C CA . MET A 1 218 ? -5.448 10.955 12.600 1.00 94.88 218 MET A CA 1
ATOM 1699 C C . MET A 1 218 ? -4.847 12.366 12.633 1.00 94.88 218 MET A C 1
ATOM 1701 O O . MET A 1 218 ? -5.121 13.157 11.729 1.00 94.88 218 MET A O 1
ATOM 1705 N N . SER A 1 219 ? -4.059 12.723 13.652 1.00 95.81 219 SER A N 1
ATOM 1706 C CA . SER A 1 219 ? -3.395 14.033 13.696 1.00 95.81 219 SER A CA 1
ATOM 1707 C C . SER A 1 219 ? -2.326 14.168 12.615 1.00 95.81 219 SER A C 1
ATOM 1709 O O . SER A 1 219 ? -2.243 15.231 12.005 1.00 95.81 219 SER A O 1
ATOM 1711 N N . GLU A 1 220 ? -1.586 13.101 12.315 1.00 97.44 220 GLU A N 1
ATOM 1712 C CA . GLU A 1 220 ? -0.607 13.05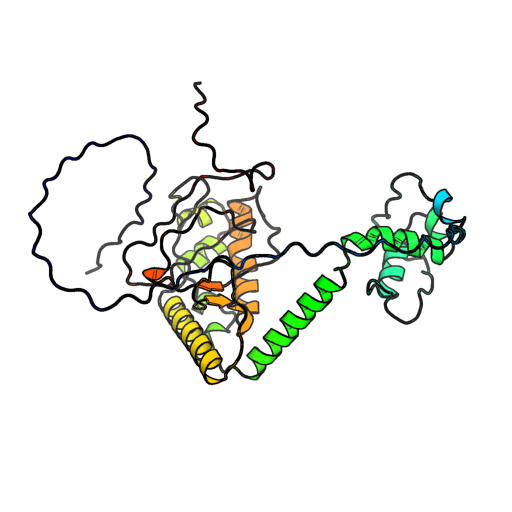9 11.225 1.00 97.44 220 GLU A CA 1
ATOM 1713 C C . GLU A 1 220 ? -1.270 13.274 9.859 1.00 97.44 220 GLU A C 1
ATOM 1715 O O . GLU A 1 220 ? -0.849 14.144 9.103 1.00 97.44 220 GLU A O 1
ATOM 1720 N N . VAL A 1 221 ? -2.361 12.556 9.560 1.00 96.31 221 VAL A N 1
ATOM 1721 C CA . VAL A 1 221 ? -3.116 12.733 8.305 1.00 96.31 221 VAL A CA 1
ATOM 1722 C C . VAL A 1 221 ? -3.631 14.168 8.178 1.00 96.31 221 VAL A C 1
ATOM 1724 O O . VAL A 1 221 ? -3.489 14.791 7.127 1.00 96.31 221 VAL A O 1
ATOM 1727 N N . ASN A 1 222 ? -4.185 14.732 9.254 1.00 95.12 222 ASN A N 1
ATOM 1728 C CA . ASN A 1 222 ? -4.639 16.123 9.259 1.00 95.12 222 ASN A CA 1
ATOM 1729 C C . ASN A 1 222 ? -3.487 17.117 9.054 1.00 95.12 222 ASN A C 1
ATOM 1731 O O . ASN A 1 222 ? -3.657 18.116 8.352 1.00 95.12 222 ASN A O 1
ATOM 1735 N N . ASN A 1 223 ? -2.324 16.859 9.655 1.00 97.12 223 ASN A N 1
ATOM 1736 C CA . ASN A 1 223 ? -1.125 17.669 9.466 1.00 97.12 223 ASN A CA 1
ATOM 1737 C C . ASN A 1 223 ? -0.656 17.628 8.008 1.00 97.12 223 ASN A C 1
ATOM 1739 O O . ASN A 1 223 ? -0.443 18.680 7.409 1.00 97.12 223 ASN A O 1
ATOM 1743 N N . PHE A 1 224 ? -0.594 16.436 7.416 1.00 97.69 224 PHE A N 1
ATOM 1744 C CA . PHE A 1 224 ? -0.238 16.233 6.017 1.00 97.69 224 PHE A CA 1
ATOM 1745 C C . PHE A 1 224 ? -1.176 16.975 5.058 1.00 97.69 224 PHE A C 1
ATOM 1747 O O . PHE A 1 224 ? -0.711 17.713 4.190 1.00 97.69 224 PHE A O 1
ATOM 1754 N N . LEU A 1 225 ? -2.495 16.854 5.243 1.00 95.62 225 LEU A N 1
ATOM 1755 C CA . LEU A 1 225 ? -3.478 17.541 4.399 1.00 95.62 225 LEU A CA 1
ATOM 1756 C C . LEU A 1 225 ? -3.368 19.072 4.508 1.00 95.62 225 LEU A C 1
ATOM 1758 O O . LEU A 1 225 ? -3.394 19.768 3.491 1.00 95.62 225 LEU A O 1
ATOM 1762 N N . ARG A 1 226 ? -3.193 19.610 5.725 1.00 95.88 226 ARG A N 1
ATOM 1763 C CA . ARG A 1 226 ? -2.990 21.056 5.941 1.00 95.88 226 ARG A CA 1
ATOM 1764 C C . ARG A 1 226 ? -1.687 21.547 5.331 1.00 95.88 226 ARG A C 1
ATOM 1766 O O . ARG A 1 226 ? -1.678 22.592 4.684 1.00 95.88 226 ARG A O 1
ATOM 1773 N N . TRP A 1 227 ? -0.603 20.798 5.523 1.00 97.50 227 TRP A N 1
ATOM 1774 C CA . TRP A 1 227 ? 0.677 21.098 4.900 1.00 97.50 227 TRP A CA 1
ATOM 1775 C C . TRP A 1 227 ? 0.523 21.149 3.382 1.00 97.50 227 TRP A C 1
ATOM 1777 O O . TRP A 1 227 ? 0.881 22.163 2.786 1.00 97.50 227 TRP A O 1
ATOM 1787 N N . ALA A 1 228 ? -0.094 20.129 2.777 1.00 96.25 228 ALA A N 1
ATOM 1788 C CA . ALA A 1 228 ? -0.270 20.052 1.335 1.00 96.25 228 ALA A CA 1
ATOM 1789 C C . ALA A 1 228 ? -1.039 21.265 0.793 1.00 96.25 228 ALA A C 1
ATOM 1791 O O . ALA A 1 228 ? -0.623 21.881 -0.188 1.00 96.25 228 ALA A O 1
ATOM 1792 N N . GLN A 1 229 ? -2.106 21.672 1.486 1.00 95.06 229 GLN A N 1
ATOM 1793 C CA . GLN A 1 229 ? -2.845 22.889 1.160 1.00 95.06 229 GLN A CA 1
ATOM 1794 C C . GLN A 1 229 ? -1.975 24.152 1.288 1.00 95.06 229 GLN A C 1
ATOM 1796 O O . GLN A 1 229 ? -1.935 24.963 0.366 1.00 95.06 229 GLN A O 1
ATOM 1801 N N . SER A 1 230 ? -1.267 24.322 2.409 1.00 96.50 230 SER A N 1
ATOM 1802 C CA . SER A 1 230 ? -0.456 25.520 2.685 1.00 96.50 230 SER A CA 1
ATOM 1803 C C . SER A 1 230 ? 0.758 25.662 1.763 1.00 96.50 230 SER A C 1
ATOM 1805 O O . SER A 1 230 ? 1.124 26.772 1.386 1.00 96.50 230 SER A O 1
ATOM 1807 N N . ALA A 1 231 ? 1.351 24.538 1.360 1.00 95.50 231 ALA A N 1
ATOM 1808 C CA . ALA A 1 231 ? 2.496 24.472 0.463 1.00 95.50 231 ALA A CA 1
ATOM 1809 C C . ALA A 1 231 ? 2.083 24.501 -1.019 1.00 95.50 231 ALA A C 1
ATOM 1811 O O . ALA A 1 231 ? 2.945 24.415 -1.893 1.00 95.50 231 ALA A O 1
ATOM 1812 N N . ASN A 1 232 ? 0.777 24.581 -1.317 1.00 94.44 232 ASN A N 1
ATOM 1813 C CA . ASN A 1 232 ? 0.219 24.396 -2.659 1.00 94.44 232 ASN A CA 1
ATOM 1814 C C . ASN A 1 232 ? 0.715 23.094 -3.332 1.00 94.44 232 ASN A C 1
ATOM 1816 O O . ASN A 1 232 ? 0.903 23.017 -4.549 1.00 94.44 232 ASN A O 1
ATOM 1820 N N . GLN A 1 233 ? 0.956 22.059 -2.524 1.00 94.62 233 GLN A N 1
ATOM 1821 C CA . GLN A 1 233 ? 1.388 20.748 -2.978 1.00 94.62 233 GLN A CA 1
ATOM 1822 C C . GLN A 1 233 ? 0.161 19.957 -3.423 1.00 94.62 233 GLN A C 1
ATOM 1824 O O . GLN A 1 233 ? -0.711 19.597 -2.632 1.00 94.62 233 GLN A O 1
ATOM 1829 N N . ARG A 1 234 ? 0.108 19.624 -4.713 1.00 92.50 234 ARG A N 1
ATOM 1830 C CA . ARG A 1 234 ? -0.921 18.724 -5.232 1.00 92.50 234 ARG A CA 1
ATOM 1831 C C . ARG A 1 234 ? -0.671 17.308 -4.713 1.00 92.50 234 ARG A C 1
ATOM 1833 O O . ARG A 1 234 ? 0.399 16.758 -4.972 1.00 92.50 234 ARG A O 1
ATOM 1840 N N . ILE A 1 235 ? -1.671 16.722 -4.059 1.00 93.38 235 ILE A N 1
ATOM 1841 C CA . ILE A 1 235 ? -1.693 15.313 -3.646 1.00 93.38 235 ILE A CA 1
ATOM 1842 C C . ILE A 1 235 ? -2.638 14.501 -4.536 1.00 93.38 235 ILE A C 1
ATOM 1844 O O . ILE A 1 235 ? -3.626 15.024 -5.064 1.00 93.38 235 ILE A O 1
ATOM 1848 N N . MET A 1 236 ? -2.308 13.232 -4.765 1.00 91.38 236 MET A N 1
ATOM 1849 C CA . MET A 1 236 ? -3.170 12.311 -5.503 1.00 91.38 236 MET A CA 1
ATOM 1850 C C . MET A 1 236 ? -4.315 11.841 -4.606 1.00 91.38 236 MET A C 1
ATOM 1852 O O . MET A 1 236 ? -4.121 11.567 -3.425 1.00 91.38 236 MET A O 1
ATOM 1856 N N . ARG A 1 237 ? -5.522 11.721 -5.171 1.00 90.94 237 ARG A N 1
ATOM 1857 C CA . ARG A 1 237 ? -6.636 11.113 -4.439 1.00 90.94 237 ARG A CA 1
ATOM 1858 C C . ARG A 1 237 ? -6.347 9.626 -4.256 1.00 90.94 237 ARG A C 1
ATOM 1860 O O . ARG A 1 237 ? -6.054 8.964 -5.254 1.00 90.94 237 ARG A O 1
ATOM 1867 N N . PRO A 1 238 ? -6.472 9.084 -3.036 1.00 91.00 238 PRO A N 1
ATOM 1868 C CA . PRO A 1 238 ? -6.135 7.689 -2.791 1.00 91.00 238 PRO A CA 1
ATOM 1869 C C . PRO A 1 238 ? -7.122 6.717 -3.442 1.00 91.00 238 PRO A C 1
ATOM 1871 O O . PRO A 1 238 ? -6.778 5.575 -3.713 1.00 91.00 238 PRO A O 1
ATOM 1874 N N . THR A 1 239 ? -8.360 7.135 -3.692 1.00 88.06 239 THR A N 1
ATOM 1875 C CA . THR A 1 239 ? -9.393 6.284 -4.289 1.00 88.06 239 THR A CA 1
ATOM 1876 C C . THR A 1 239 ? -10.441 7.140 -4.989 1.00 88.06 239 THR A C 1
ATOM 1878 O O . THR A 1 239 ? -10.644 8.306 -4.643 1.00 88.06 239 THR A O 1
ATOM 1881 N N . SER A 1 240 ? -11.144 6.555 -5.958 1.00 82.25 240 SER A N 1
ATOM 1882 C CA . SER A 1 240 ? -12.318 7.163 -6.597 1.00 82.25 240 SER A CA 1
ATOM 1883 C C . SER A 1 240 ? -13.441 7.463 -5.599 1.00 82.25 240 SER A C 1
ATOM 1885 O O . SER A 1 240 ? -14.294 8.313 -5.857 1.00 82.25 240 SER A O 1
ATOM 1887 N N . LEU A 1 241 ? -13.422 6.798 -4.442 1.00 79.69 241 LEU A N 1
ATOM 1888 C CA . LEU A 1 241 ? -14.356 7.029 -3.351 1.00 79.69 241 LEU A CA 1
ATOM 1889 C C . LEU A 1 241 ? -14.095 8.341 -2.590 1.00 79.69 241 LEU A C 1
ATOM 1891 O O . LEU A 1 241 ? -14.975 8.799 -1.860 1.00 79.69 241 LEU A O 1
ATOM 1895 N N . ASP A 1 242 ? -12.925 8.967 -2.755 1.00 81.62 242 ASP A N 1
ATOM 1896 C CA . ASP A 1 242 ? -12.626 10.275 -2.170 1.00 81.62 242 ASP A CA 1
ATOM 1897 C C . ASP A 1 242 ? -13.261 11.402 -3.003 1.00 81.62 242 ASP A C 1
ATOM 1899 O O . ASP A 1 242 ? -12.655 11.998 -3.903 1.00 81.62 242 ASP A O 1
ATOM 1903 N N . ARG A 1 243 ? -14.536 11.678 -2.717 1.00 76.75 243 ARG A N 1
ATOM 1904 C CA . ARG A 1 243 ? -15.322 12.694 -3.431 1.00 76.75 243 ARG A CA 1
ATOM 1905 C C . ARG A 1 243 ? -14.866 14.113 -3.110 1.00 76.75 243 ARG A C 1
ATOM 1907 O O . ARG A 1 243 ? -14.849 14.958 -4.004 1.00 76.75 243 ARG A O 1
ATOM 1914 N N . HIS A 1 244 ? -14.461 14.347 -1.864 1.00 78.94 244 HIS A N 1
ATOM 1915 C CA . HIS A 1 244 ? -14.225 15.682 -1.318 1.00 78.94 244 HIS A CA 1
ATOM 1916 C C . HIS A 1 244 ? -12.743 16.038 -1.144 1.00 78.94 244 HIS A C 1
ATOM 1918 O O . HIS A 1 244 ? -12.447 17.146 -0.707 1.00 78.94 244 HIS A O 1
ATOM 1924 N N . GLY A 1 245 ? -11.815 15.143 -1.497 1.00 82.31 245 GLY A N 1
ATOM 1925 C CA . GLY A 1 245 ? -10.381 15.401 -1.357 1.00 82.31 245 GLY A CA 1
ATOM 1926 C C . GLY A 1 245 ? -9.925 15.426 0.102 1.00 82.31 245 GLY A C 1
ATOM 1927 O O . GLY A 1 245 ? -8.986 16.146 0.428 1.00 82.31 245 GLY A O 1
ATOM 1928 N N . ARG A 1 246 ? -10.620 14.692 0.980 1.00 85.31 246 ARG A N 1
ATOM 1929 C CA . ARG A 1 246 ? -10.279 14.561 2.410 1.00 85.31 246 ARG A CA 1
ATOM 1930 C C . ARG A 1 246 ? -9.675 13.191 2.721 1.00 85.31 246 ARG A C 1
ATOM 1932 O O . ARG A 1 246 ? -9.762 12.697 3.843 1.00 85.31 246 ARG A O 1
ATOM 1939 N N . GLY A 1 247 ? -9.123 12.540 1.702 1.00 91.56 247 GLY A N 1
ATOM 1940 C CA . GLY A 1 247 ? -8.372 11.306 1.831 1.00 91.56 247 GLY A CA 1
ATOM 1941 C C . GLY A 1 247 ? -6.882 11.511 1.603 1.00 91.56 247 GLY A C 1
ATOM 1942 O O . GLY A 1 247 ? -6.466 12.408 0.873 1.00 91.56 247 GLY A O 1
ATOM 1943 N N . ALA A 1 248 ? -6.076 10.631 2.188 1.00 95.25 248 ALA A N 1
ATOM 1944 C CA . ALA A 1 248 ? -4.642 10.573 1.933 1.00 95.25 248 ALA A CA 1
ATOM 1945 C C . ALA A 1 248 ? -4.169 9.120 1.836 1.00 95.25 248 ALA A C 1
ATOM 1947 O O . ALA A 1 248 ? -4.572 8.276 2.642 1.00 95.25 248 ALA A O 1
ATOM 1948 N N . ALA A 1 249 ? -3.302 8.831 0.862 1.00 96.44 249 ALA A N 1
ATOM 1949 C CA . ALA A 1 249 ? -2.559 7.578 0.828 1.00 96.44 249 ALA A CA 1
ATOM 1950 C C . ALA A 1 249 ? -1.424 7.660 1.853 1.00 96.44 249 ALA A C 1
ATOM 1952 O O . ALA A 1 249 ? -0.596 8.567 1.797 1.00 96.44 249 ALA A O 1
ATOM 1953 N N . LEU A 1 250 ? -1.379 6.720 2.796 1.00 96.50 250 LEU A N 1
ATOM 1954 C CA . LEU A 1 250 ? -0.411 6.754 3.902 1.00 96.50 250 LEU A CA 1
ATOM 1955 C C . LEU A 1 250 ? 1.037 6.597 3.413 1.00 96.50 250 LEU A C 1
ATOM 1957 O O . LEU A 1 250 ? 1.987 7.125 3.989 1.00 96.50 250 LEU A O 1
ATOM 1961 N N . SER A 1 251 ? 1.193 5.900 2.293 1.00 95.44 251 SER A N 1
ATOM 1962 C CA . SER A 1 251 ? 2.458 5.709 1.604 1.00 95.44 251 SER A CA 1
ATOM 1963 C C . SER A 1 251 ? 3.073 7.014 1.082 1.00 95.44 251 SER A C 1
ATOM 1965 O O . SER A 1 251 ? 4.297 7.106 0.961 1.00 95.44 251 SER A O 1
ATOM 1967 N N . ASP A 1 252 ? 2.249 8.020 0.768 1.00 96.06 252 ASP A N 1
ATOM 1968 C CA . ASP A 1 252 ? 2.710 9.265 0.140 1.00 96.06 252 ASP A CA 1
ATOM 1969 C C . ASP A 1 252 ? 3.592 10.096 1.067 1.00 96.06 252 ASP A C 1
ATOM 1971 O O . ASP A 1 252 ? 4.486 10.790 0.593 1.00 96.06 252 ASP A O 1
ATOM 1975 N N . PHE A 1 253 ? 3.369 9.990 2.376 1.00 96.25 253 PHE A N 1
ATOM 1976 C CA . PHE A 1 253 ? 4.076 10.768 3.387 1.00 96.25 253 PHE A CA 1
ATOM 1977 C C . PHE A 1 253 ? 4.934 9.917 4.328 1.00 96.25 253 PHE A C 1
ATOM 1979 O O . PHE A 1 253 ? 5.344 10.405 5.370 1.00 96.25 253 PHE A O 1
ATOM 1986 N N . GLY A 1 254 ? 5.270 8.683 3.928 1.00 95.31 254 GLY A N 1
ATOM 1987 C CA . GLY A 1 254 ? 6.399 7.936 4.503 1.00 95.31 254 GLY A CA 1
ATOM 1988 C C . GLY A 1 254 ? 6.051 6.677 5.294 1.00 95.31 254 GLY A C 1
ATOM 1989 O O . GLY A 1 254 ? 6.960 6.013 5.775 1.00 95.31 254 GLY A O 1
ATOM 1990 N N . LEU A 1 255 ? 4.778 6.282 5.387 1.00 95.81 255 LEU A N 1
ATOM 1991 C CA . LEU A 1 255 ? 4.377 5.094 6.160 1.00 95.81 255 LEU A CA 1
ATOM 1992 C C . LEU A 1 255 ? 4.477 3.765 5.388 1.00 95.81 255 LEU A C 1
ATOM 1994 O O . LEU A 1 255 ? 3.975 2.754 5.864 1.00 95.81 255 LEU A O 1
ATOM 1998 N N . GLN A 1 256 ? 5.097 3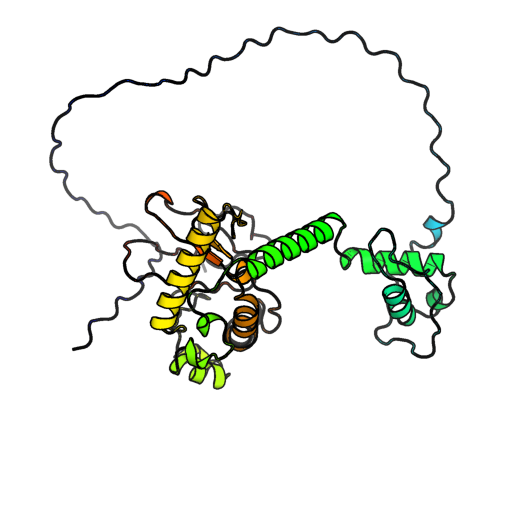.746 4.203 1.00 94.62 256 GLN A N 1
ATOM 1999 C CA . GLN A 1 256 ? 5.169 2.550 3.347 1.00 94.62 256 GLN A CA 1
ATOM 2000 C C . GLN A 1 256 ? 5.783 1.351 4.067 1.00 94.62 256 GLN A C 1
ATOM 2002 O O . GLN A 1 256 ? 5.152 0.310 4.132 1.00 94.62 256 GLN A O 1
ATOM 2007 N N . GLU A 1 257 ? 6.969 1.515 4.648 1.00 93.88 257 GLU A N 1
ATOM 2008 C CA . GLU A 1 257 ? 7.702 0.406 5.264 1.00 93.88 257 GLU A CA 1
ATOM 2009 C C . GLU A 1 257 ? 6.948 -0.188 6.463 1.00 93.88 257 GLU A C 1
ATOM 2011 O O . GLU A 1 257 ? 6.829 -1.405 6.594 1.00 93.88 257 GLU A O 1
ATOM 2016 N N . MET A 1 258 ? 6.356 0.668 7.301 1.00 94.12 258 MET A N 1
ATOM 2017 C CA . MET A 1 258 ? 5.510 0.227 8.413 1.00 94.12 258 MET A CA 1
ATOM 2018 C C . MET A 1 258 ? 4.314 -0.593 7.911 1.00 94.12 258 MET A C 1
ATOM 2020 O O . MET A 1 258 ? 3.965 -1.606 8.514 1.00 94.12 258 MET A O 1
ATOM 2024 N N . LEU A 1 259 ? 3.705 -0.190 6.793 1.00 95.19 259 LEU A N 1
ATOM 2025 C CA . LEU A 1 259 ? 2.565 -0.885 6.195 1.00 95.19 259 LEU A CA 1
ATOM 2026 C C . LEU A 1 259 ? 2.960 -2.183 5.480 1.00 95.19 259 LEU A C 1
ATOM 2028 O O . LEU A 1 259 ? 2.216 -3.160 5.575 1.00 95.19 259 LEU A O 1
ATOM 2032 N N . ASP A 1 260 ? 4.128 -2.219 4.836 1.00 95.31 260 ASP A N 1
ATOM 2033 C CA . ASP A 1 260 ? 4.702 -3.437 4.260 1.00 95.31 260 ASP A CA 1
ATOM 2034 C C . ASP A 1 260 ? 4.900 -4.484 5.371 1.00 95.31 260 ASP A C 1
ATOM 2036 O O . ASP A 1 260 ? 4.465 -5.631 5.238 1.00 95.31 260 ASP A O 1
ATOM 2040 N N . ASN A 1 261 ? 5.468 -4.069 6.510 1.00 94.19 261 ASN A N 1
ATOM 2041 C CA . ASN A 1 261 ? 5.635 -4.918 7.692 1.00 94.19 261 ASN A CA 1
ATOM 2042 C C . ASN A 1 261 ? 4.282 -5.309 8.307 1.00 94.19 261 ASN A C 1
ATOM 2044 O O . ASN A 1 261 ? 4.081 -6.466 8.666 1.00 94.19 261 ASN A O 1
ATOM 2048 N N . LEU A 1 262 ? 3.311 -4.387 8.368 1.00 94.19 262 LEU A N 1
ATOM 2049 C CA . LEU A 1 262 ? 1.960 -4.683 8.850 1.00 94.19 262 LEU A CA 1
ATOM 2050 C C . LEU A 1 262 ? 1.309 -5.817 8.044 1.00 94.19 262 LEU A C 1
ATOM 2052 O O . LEU A 1 262 ? 0.759 -6.763 8.613 1.00 94.19 262 LEU A O 1
ATOM 2056 N N . MET A 1 263 ? 1.378 -5.716 6.716 1.00 95.06 263 MET A N 1
ATOM 2057 C CA . MET A 1 263 ? 0.843 -6.719 5.804 1.00 95.06 263 MET A CA 1
ATOM 2058 C C . MET A 1 263 ? 1.577 -8.049 5.968 1.00 95.06 263 MET A C 1
ATOM 2060 O O . MET A 1 263 ? 0.938 -9.081 6.169 1.00 95.06 263 MET A O 1
ATOM 2064 N N . LYS A 1 264 ? 2.909 -8.022 5.898 1.00 94.25 264 LYS A N 1
ATOM 2065 C CA . LYS A 1 264 ? 3.748 -9.219 5.911 1.00 94.25 264 LYS A CA 1
ATOM 2066 C C . LYS A 1 264 ? 3.671 -9.976 7.235 1.00 94.25 264 LYS A C 1
ATOM 2068 O O . LYS A 1 264 ? 3.501 -11.191 7.219 1.00 94.25 264 LYS A O 1
ATOM 2073 N N . ASP A 1 265 ? 3.786 -9.271 8.355 1.00 92.75 265 ASP A N 1
ATOM 2074 C CA . ASP A 1 265 ? 3.995 -9.892 9.664 1.00 92.75 265 ASP A CA 1
ATOM 2075 C C . ASP A 1 265 ? 2.679 -10.179 10.403 1.00 92.75 265 ASP A C 1
ATOM 2077 O O . ASP A 1 265 ? 2.660 -11.008 11.311 1.00 92.75 265 ASP A O 1
ATOM 2081 N N . PHE A 1 266 ? 1.568 -9.534 10.018 1.00 93.38 266 PHE A N 1
ATOM 2082 C CA . PHE A 1 266 ? 0.277 -9.707 10.700 1.00 93.38 266 PHE A CA 1
ATOM 2083 C C . PHE A 1 266 ? -0.859 -10.125 9.768 1.00 93.38 266 PHE A C 1
ATOM 2085 O O . PHE A 1 266 ? -1.565 -11.086 10.069 1.00 93.38 266 PHE A O 1
ATOM 2092 N N . ILE A 1 267 ? -1.042 -9.452 8.629 1.00 93.81 267 ILE A N 1
ATOM 2093 C CA . ILE A 1 267 ? -2.198 -9.723 7.756 1.00 93.81 267 ILE A CA 1
ATOM 2094 C C . ILE A 1 267 ? -2.012 -11.002 6.933 1.00 93.81 267 ILE A C 1
ATOM 2096 O O . ILE A 1 267 ? -2.950 -11.783 6.809 1.00 93.81 267 ILE A O 1
ATOM 2100 N N . SER A 1 268 ? -0.812 -11.263 6.416 1.00 93.06 268 SER A N 1
ATOM 2101 C CA . SER A 1 268 ? -0.514 -12.470 5.634 1.00 93.06 268 SER A CA 1
ATOM 2102 C C . SER A 1 268 ? -0.639 -13.769 6.457 1.00 93.06 268 SER A C 1
ATOM 2104 O O . SER A 1 268 ? -1.295 -14.703 5.984 1.00 93.06 268 SER A O 1
ATOM 2106 N N . PRO A 1 269 ? -0.154 -13.847 7.717 1.00 91.44 269 PRO A N 1
ATOM 2107 C CA . PRO A 1 269 ? -0.438 -14.987 8.594 1.00 91.44 269 PRO A CA 1
ATOM 2108 C C . PRO A 1 269 ? -1.936 -15.208 8.825 1.00 91.44 269 PRO A C 1
ATOM 2110 O O . PRO A 1 269 ? -2.423 -16.331 8.703 1.00 91.44 269 PRO A O 1
ATOM 2113 N N . MET A 1 270 ? -2.693 -14.135 9.079 1.00 91.88 270 MET A N 1
ATOM 2114 C CA . MET A 1 270 ? -4.148 -14.222 9.232 1.00 91.88 270 MET A CA 1
ATOM 2115 C C . MET A 1 270 ? -4.830 -14.719 7.957 1.00 91.88 270 MET A C 1
ATOM 2117 O O . MET A 1 270 ? -5.680 -15.600 8.023 1.00 91.88 270 MET A O 1
ATOM 2121 N N . SER A 1 271 ? -4.441 -14.185 6.799 1.00 92.75 271 SER A N 1
ATOM 2122 C CA . SER A 1 271 ? -4.955 -14.590 5.489 1.00 92.75 271 SER A CA 1
ATOM 2123 C C . SER A 1 271 ? -4.656 -16.058 5.188 1.00 92.75 271 SER A C 1
ATOM 2125 O O . SER A 1 271 ? -5.521 -16.781 4.708 1.00 92.75 271 SER A O 1
ATOM 2127 N N . THR A 1 272 ? -3.467 -16.541 5.547 1.00 91.88 272 THR A N 1
ATOM 2128 C CA . THR A 1 272 ? -3.081 -17.950 5.377 1.00 91.88 272 THR A CA 1
ATOM 2129 C C . THR A 1 272 ? -4.013 -18.899 6.130 1.00 91.88 272 THR A C 1
ATOM 2131 O O . THR A 1 272 ? -4.322 -19.978 5.631 1.00 91.88 272 THR A O 1
ATOM 2134 N N . VAL A 1 273 ? -4.465 -18.492 7.316 1.00 90.75 273 VAL A N 1
ATOM 2135 C CA . VAL A 1 273 ? -5.323 -19.302 8.187 1.00 90.75 273 VAL A CA 1
ATOM 2136 C C . VAL A 1 273 ? -6.803 -19.154 7.832 1.00 90.75 273 VAL A C 1
ATOM 2138 O O . VAL A 1 273 ? -7.502 -20.150 7.694 1.00 90.75 273 VAL A O 1
ATOM 2141 N N . LEU A 1 274 ? -7.284 -17.920 7.673 1.00 89.94 274 LEU A N 1
ATOM 2142 C CA . LEU A 1 274 ? -8.710 -17.621 7.504 1.00 89.94 274 LEU A CA 1
ATOM 2143 C C . LEU A 1 274 ? -9.166 -17.692 6.042 1.00 89.94 274 LEU A C 1
ATOM 2145 O O . LEU A 1 274 ? -10.334 -17.958 5.768 1.00 89.94 274 LEU A O 1
ATOM 2149 N N . PHE A 1 275 ? -8.255 -17.440 5.102 1.00 90.81 275 PHE A N 1
ATOM 2150 C CA . PHE A 1 275 ? -8.547 -17.301 3.677 1.00 90.81 275 PHE A CA 1
ATOM 2151 C C . PHE A 1 275 ? -7.528 -18.057 2.798 1.00 90.81 275 PHE A C 1
ATOM 2153 O O . PHE A 1 275 ? -6.951 -17.477 1.876 1.00 90.81 275 PHE A O 1
ATOM 2160 N N . PRO A 1 276 ? -7.295 -19.367 3.016 1.00 90.44 276 PRO A N 1
ATOM 2161 C CA . PRO A 1 276 ? -6.307 -20.126 2.238 1.00 90.44 276 PRO A CA 1
ATOM 2162 C C . PRO A 1 276 ? -6.614 -20.143 0.731 1.00 90.44 276 PRO A C 1
ATOM 2164 O O . PRO A 1 276 ? -5.699 -20.171 -0.091 1.00 90.44 276 PRO A O 1
ATOM 2167 N N . GLU A 1 277 ? -7.899 -20.074 0.373 1.00 86.38 277 GLU A N 1
ATOM 2168 C CA . GLU A 1 277 ? -8.386 -20.039 -1.011 1.00 86.38 277 GLU A CA 1
ATOM 2169 C C . GLU A 1 277 ? -8.314 -18.635 -1.645 1.00 86.38 277 GLU A C 1
ATOM 2171 O O . GLU A 1 277 ? -8.424 -18.497 -2.864 1.00 86.38 277 GLU A O 1
ATOM 2176 N N . VAL A 1 278 ? -8.154 -17.579 -0.834 1.00 82.56 278 VAL A N 1
ATOM 2177 C CA . VAL A 1 278 ? -8.215 -16.173 -1.260 1.00 82.56 278 VAL A CA 1
ATOM 2178 C C . VAL A 1 278 ? -7.015 -15.418 -0.686 1.00 82.56 278 VAL A C 1
ATOM 2180 O O . VAL A 1 278 ? -7.025 -14.951 0.446 1.00 82.56 278 VAL A O 1
ATOM 2183 N N . GLY A 1 279 ? -5.944 -15.324 -1.474 1.00 79.12 279 GLY A N 1
ATOM 2184 C CA . GLY A 1 279 ? -4.700 -14.659 -1.078 1.00 79.12 279 GLY A CA 1
ATOM 2185 C C . GLY A 1 279 ? -3.764 -15.545 -0.257 1.00 79.12 279 GLY A C 1
ATOM 2186 O O . GLY A 1 279 ? -2.581 -15.622 -0.587 1.00 79.12 279 GLY A O 1
ATOM 2187 N N . GLY A 1 280 ? -4.265 -16.268 0.751 1.00 88.06 280 GLY A N 1
ATOM 2188 C CA . GLY A 1 280 ? -3.466 -17.198 1.557 1.00 88.06 280 GLY A CA 1
ATOM 2189 C C . GLY A 1 280 ? -2.141 -16.575 2.019 1.00 88.06 280 GLY A C 1
ATOM 2190 O O . GLY A 1 280 ? -2.140 -15.489 2.597 1.00 88.06 280 GLY A O 1
ATOM 2191 N N . ASN A 1 281 ? -1.017 -17.226 1.697 1.00 88.31 281 ASN A N 1
ATOM 2192 C CA . ASN A 1 281 ? 0.346 -16.754 1.985 1.00 88.31 281 ASN A CA 1
ATOM 2193 C C . ASN A 1 281 ? 1.001 -15.944 0.846 1.00 88.31 281 ASN A C 1
ATOM 2195 O O . ASN A 1 281 ? 2.223 -15.792 0.824 1.00 88.31 281 ASN A O 1
ATOM 2199 N N . LYS A 1 282 ? 0.217 -15.479 -0.133 1.00 92.62 282 LYS A N 1
ATOM 2200 C CA . LYS A 1 282 ? 0.703 -14.842 -1.369 1.00 92.62 282 LYS A CA 1
ATOM 2201 C C . LYS A 1 282 ? 0.401 -13.347 -1.458 1.00 92.62 282 LYS A C 1
ATOM 2203 O O . LYS A 1 282 ? 0.607 -12.770 -2.518 1.00 92.62 282 LYS A O 1
ATOM 2208 N N . LEU A 1 283 ? -0.081 -12.727 -0.380 1.00 93.94 283 LEU A N 1
ATOM 2209 C CA . LEU A 1 283 ? -0.259 -11.276 -0.337 1.00 93.94 283 LEU A CA 1
ATOM 2210 C C . LEU A 1 283 ? 1.103 -10.588 -0.512 1.00 93.94 283 LEU A C 1
ATOM 2212 O O . LEU A 1 283 ? 2.016 -10.815 0.284 1.00 93.94 283 LEU A O 1
ATOM 2216 N N . ASP A 1 284 ? 1.238 -9.772 -1.555 1.00 93.56 284 ASP A N 1
ATOM 2217 C CA . ASP A 1 284 ? 2.513 -9.181 -1.984 1.00 93.56 284 ASP A CA 1
ATOM 2218 C C . ASP A 1 284 ? 2.477 -7.652 -2.117 1.00 93.56 284 ASP A C 1
ATOM 2220 O O . ASP A 1 284 ? 3.512 -7.013 -2.321 1.00 93.56 284 ASP A O 1
ATOM 2224 N N . SER A 1 285 ? 1.296 -7.055 -1.985 1.00 94.06 285 SER A N 1
ATOM 2225 C CA . SER A 1 285 ? 1.071 -5.635 -2.190 1.00 94.06 285 SER A CA 1
ATOM 2226 C C . SER A 1 285 ? -0.121 -5.144 -1.377 1.00 94.06 285 SER A C 1
ATOM 2228 O O . SER A 1 285 ? -1.020 -5.900 -1.011 1.00 94.06 285 SER A O 1
ATOM 2230 N N . HIS A 1 286 ? -0.124 -3.847 -1.076 1.00 95.25 286 HIS A N 1
ATOM 2231 C CA . HIS A 1 286 ? -1.216 -3.204 -0.364 1.00 95.25 286 HIS A CA 1
ATOM 2232 C C . HIS A 1 286 ? -1.491 -1.813 -0.939 1.00 95.25 286 HIS A C 1
ATOM 2234 O O . HIS A 1 286 ? -0.593 -1.115 -1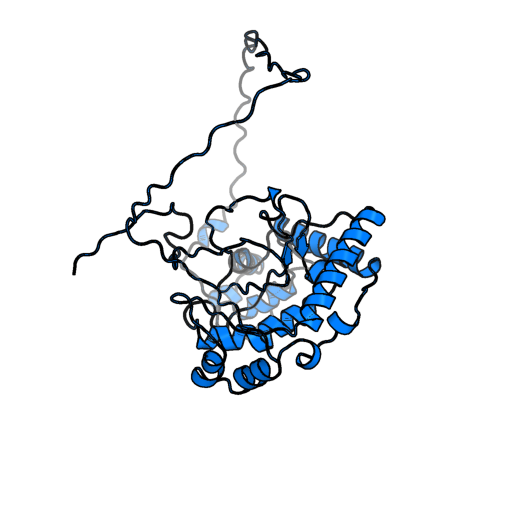.418 1.00 95.25 286 HIS A O 1
ATOM 2240 N N . HIS A 1 287 ? -2.747 -1.381 -0.839 1.00 95.06 287 HIS A N 1
ATOM 2241 C CA . HIS A 1 287 ? -3.163 -0.021 -1.165 1.00 95.06 287 HIS A CA 1
ATOM 2242 C C . HIS A 1 287 ? -3.832 0.616 0.050 1.00 95.06 287 HIS A C 1
ATOM 2244 O O . HIS A 1 287 ? -5.028 0.445 0.285 1.00 95.06 287 HIS A O 1
ATOM 2250 N N . THR A 1 288 ? -3.043 1.328 0.857 1.00 96.12 288 THR A N 1
ATOM 2251 C CA . THR A 1 288 ? -3.494 1.818 2.167 1.00 96.12 288 THR A CA 1
ATOM 2252 C C . THR A 1 288 ? -3.734 3.317 2.165 1.00 96.12 288 THR A C 1
ATOM 2254 O O . THR A 1 288 ? -2.852 4.122 1.853 1.00 96.12 288 THR A O 1
ATOM 2257 N N . PHE A 1 289 ? -4.922 3.705 2.609 1.00 96.19 289 PHE A N 1
ATOM 2258 C CA . PHE A 1 289 ? -5.329 5.096 2.679 1.00 96.19 289 PHE A CA 1
ATOM 2259 C C . PHE A 1 289 ? -6.305 5.347 3.825 1.00 96.19 289 PHE A C 1
ATOM 2261 O O . PHE A 1 289 ? -6.963 4.436 4.324 1.00 96.19 289 PHE A O 1
ATOM 2268 N N . VAL A 1 290 ? -6.412 6.612 4.218 1.00 94.81 290 VAL A N 1
ATOM 2269 C CA . VAL A 1 290 ? -7.422 7.101 5.161 1.00 94.81 290 VAL A CA 1
ATOM 2270 C C . VAL A 1 290 ? -8.428 7.950 4.395 1.00 94.81 290 VAL A C 1
ATOM 2272 O O . VAL A 1 290 ? -8.047 8.705 3.501 1.00 94.81 290 VAL A O 1
ATOM 2275 N N . LEU A 1 291 ? -9.710 7.819 4.741 1.00 89.88 291 LEU A N 1
ATOM 2276 C CA . LEU A 1 291 ? -10.798 8.658 4.240 1.00 89.88 291 LEU A CA 1
ATOM 2277 C C . LEU A 1 291 ? -11.537 9.307 5.403 1.00 89.88 291 LEU A C 1
ATOM 2279 O O . LEU A 1 291 ? -11.893 8.628 6.368 1.00 89.88 291 LEU A O 1
ATOM 2283 N N . GLU A 1 292 ? -11.852 10.590 5.258 1.00 86.56 292 GLU A N 1
ATOM 2284 C CA . GLU A 1 292 ? -12.794 11.283 6.129 1.00 86.56 292 GLU A CA 1
ATOM 2285 C C . GLU A 1 292 ? -14.174 11.396 5.469 1.00 86.56 292 GLU A C 1
ATOM 2287 O O . GLU A 1 292 ? -14.347 12.017 4.414 1.00 86.56 292 GLU A O 1
ATOM 2292 N N . TYR A 1 293 ? -15.175 10.830 6.137 1.00 81.19 293 TYR A N 1
ATOM 2293 C CA . TYR A 1 293 ? -16.571 10.888 5.721 1.00 81.19 293 TYR A CA 1
ATOM 2294 C C . TYR A 1 293 ? -17.285 12.017 6.457 1.00 81.19 293 TYR A C 1
ATOM 2296 O O . TYR A 1 293 ? -17.279 12.066 7.685 1.00 81.19 293 TYR A O 1
ATOM 2304 N N . GLY A 1 294 ? -17.917 12.903 5.696 1.00 76.25 294 GLY A N 1
ATOM 2305 C CA . GLY A 1 294 ? -18.806 13.941 6.195 1.00 76.25 294 GLY A CA 1
ATOM 2306 C C . GLY A 1 294 ? -20.263 13.645 5.850 1.00 76.25 294 GLY A C 1
ATOM 2307 O O . GLY A 1 294 ? -20.578 12.768 5.050 1.00 76.25 294 GLY A O 1
ATOM 2308 N N . GLU A 1 295 ? -21.171 14.428 6.422 1.00 72.44 295 GLU A N 1
ATOM 2309 C CA . GLU A 1 295 ? -22.620 14.278 6.226 1.00 72.44 295 GLU A CA 1
ATOM 2310 C C . GLU A 1 295 ? -23.037 14.384 4.742 1.00 72.44 295 GLU A C 1
ATOM 2312 O O . GLU A 1 295 ? -23.949 13.696 4.286 1.00 72.44 295 GLU A O 1
ATOM 2317 N N . ALA A 1 296 ? -22.295 15.168 3.953 1.00 73.31 296 ALA A N 1
ATOM 2318 C CA . ALA A 1 296 ? -22.503 15.343 2.515 1.00 73.31 296 ALA A CA 1
ATOM 2319 C C . ALA A 1 296 ? -22.096 14.130 1.648 1.00 73.31 296 ALA A C 1
ATOM 2321 O O . ALA A 1 296 ? -22.380 14.117 0.451 1.00 73.31 296 ALA A O 1
ATOM 2322 N N . ASP A 1 297 ? -21.419 13.115 2.201 1.00 72.94 297 ASP A N 1
ATOM 2323 C CA . ASP A 1 297 ? -20.927 11.975 1.413 1.00 72.94 297 ASP A CA 1
ATOM 2324 C C . ASP A 1 297 ? -22.032 10.980 1.011 1.00 72.94 297 ASP A C 1
ATOM 2326 O O . ASP A 1 297 ? -21.876 10.266 0.012 1.00 72.94 297 ASP A O 1
ATOM 2330 N N . GLY A 1 298 ? -23.169 10.986 1.720 1.00 70.75 298 GLY A N 1
ATOM 2331 C CA . GLY A 1 298 ? -24.329 10.135 1.444 1.00 70.75 298 GLY A CA 1
ATOM 2332 C C . GLY A 1 298 ? -24.043 8.627 1.528 1.00 70.75 298 GLY A C 1
ATOM 2333 O O . GLY A 1 298 ? -22.950 8.183 1.883 1.00 70.75 298 GLY A O 1
ATOM 2334 N N . ALA A 1 299 ? -25.046 7.808 1.194 1.00 70.12 299 ALA A N 1
ATOM 2335 C CA . ALA A 1 299 ? -24.864 6.361 1.103 1.00 70.12 299 ALA A CA 1
ATOM 2336 C C . ALA A 1 299 ? -24.011 6.000 -0.123 1.00 70.12 299 ALA A C 1
ATOM 2338 O O . ALA A 1 299 ? -24.225 6.510 -1.228 1.00 70.12 299 ALA A O 1
ATOM 2339 N N . ARG A 1 300 ? -23.055 5.088 0.062 1.00 73.69 300 ARG A N 1
ATOM 2340 C CA . ARG A 1 300 ? -22.229 4.576 -1.034 1.00 73.69 300 ARG A CA 1
ATOM 2341 C C . ARG A 1 300 ? -22.907 3.394 -1.717 1.00 73.69 300 ARG A C 1
ATOM 2343 O O . ARG A 1 300 ? -23.577 2.589 -1.076 1.00 73.69 300 ARG A O 1
ATOM 2350 N N . GLY A 1 301 ? -22.722 3.308 -3.032 1.00 79.81 301 GLY A N 1
ATOM 2351 C CA . GLY A 1 301 ? -23.129 2.140 -3.805 1.00 79.81 301 GLY A CA 1
ATOM 2352 C C . GLY A 1 301 ? -22.283 0.916 -3.453 1.00 79.81 301 GLY A C 1
ATOM 2353 O O . GLY A 1 301 ? -21.141 1.038 -3.000 1.00 79.81 301 GLY A O 1
ATOM 2354 N N . PHE A 1 302 ? -22.848 -0.265 -3.688 1.00 83.25 302 PHE A N 1
ATOM 2355 C CA . PHE A 1 302 ? -22.115 -1.520 -3.564 1.00 83.25 302 PHE A CA 1
ATOM 2356 C C . PHE A 1 302 ? -21.003 -1.593 -4.611 1.00 83.25 302 PHE A C 1
ATOM 2358 O O . PHE A 1 302 ? -21.190 -1.189 -5.758 1.00 83.25 302 PHE A O 1
ATOM 2365 N N . HIS A 1 303 ? -19.858 -2.118 -4.198 1.00 86.12 303 HIS A N 1
ATOM 2366 C CA . HIS A 1 303 ? -18.695 -2.372 -5.036 1.00 86.12 303 HIS A CA 1
ATOM 2367 C C . HIS A 1 303 ? -17.943 -3.584 -4.483 1.00 86.12 303 HIS A C 1
ATOM 2369 O O . HIS A 1 303 ? -18.276 -4.091 -3.410 1.00 86.12 303 HIS A O 1
ATOM 2375 N N . VAL A 1 304 ? -16.965 -4.049 -5.251 1.00 86.62 304 VAL A N 1
ATOM 2376 C CA . VAL A 1 304 ? -15.968 -5.021 -4.811 1.00 86.62 304 VAL A CA 1
ATOM 2377 C C . VAL A 1 304 ? -14.638 -4.282 -4.764 1.00 86.62 304 VAL A C 1
ATOM 2379 O O . VAL A 1 304 ? -14.353 -3.497 -5.673 1.00 86.62 304 VAL A O 1
ATOM 2382 N N . ASP A 1 305 ? -13.876 -4.488 -3.697 1.00 89.25 305 ASP A N 1
ATOM 2383 C CA . ASP A 1 305 ? -12.521 -3.957 -3.598 1.00 89.25 305 ASP A CA 1
ATOM 2384 C C . ASP A 1 305 ? -11.587 -4.738 -4.528 1.00 89.25 305 ASP A C 1
ATOM 2386 O O . ASP A 1 305 ? -11.752 -5.940 -4.730 1.00 89.25 305 ASP A O 1
ATOM 2390 N N . ASP A 1 306 ? -10.608 -4.047 -5.107 1.00 90.00 306 ASP A N 1
ATOM 2391 C CA . ASP A 1 306 ? -9.554 -4.666 -5.916 1.00 90.00 306 ASP A CA 1
ATOM 2392 C C . ASP A 1 306 ? -8.450 -5.204 -4.992 1.00 90.00 306 ASP A C 1
ATOM 2394 O O . ASP A 1 306 ? -7.367 -4.629 -4.881 1.00 90.00 306 ASP A O 1
ATOM 2398 N N . SER A 1 307 ? -8.798 -6.238 -4.225 1.00 92.00 307 SER A N 1
ATOM 2399 C CA . SER A 1 307 ? -7.942 -6.907 -3.242 1.00 92.00 307 SER A CA 1
ATOM 2400 C C . SER A 1 307 ? -8.437 -8.331 -2.971 1.00 92.00 307 SER A C 1
ATOM 2402 O O . SER A 1 307 ? -9.632 -8.621 -3.062 1.00 92.00 307 SER A O 1
ATOM 2404 N N . GLU A 1 308 ? -7.531 -9.234 -2.592 1.00 91.94 308 GLU A N 1
ATOM 2405 C CA . GLU A 1 308 ? -7.902 -10.554 -2.068 1.00 91.94 308 GLU A CA 1
ATOM 2406 C C . GLU A 1 308 ? -8.570 -10.428 -0.693 1.00 91.94 308 GLU A C 1
ATOM 2408 O O . GLU A 1 308 ? -9.572 -11.084 -0.412 1.00 91.94 308 GLU A O 1
ATOM 2413 N N . VAL A 1 309 ? -8.026 -9.554 0.157 1.00 93.25 309 VAL A N 1
ATOM 2414 C CA . VAL A 1 309 ? -8.549 -9.249 1.492 1.00 93.25 309 VAL A CA 1
ATOM 2415 C C . VAL A 1 309 ? -8.500 -7.742 1.751 1.00 93.25 309 VAL A C 1
ATOM 2417 O O . VAL A 1 309 ? -7.529 -7.070 1.407 1.00 93.25 309 VAL A O 1
ATOM 2420 N N . THR A 1 310 ? -9.531 -7.203 2.408 1.00 94.62 310 THR A N 1
ATOM 2421 C CA . THR A 1 310 ? -9.573 -5.793 2.833 1.00 94.62 310 THR A CA 1
ATOM 2422 C C . THR A 1 310 ? -9.580 -5.689 4.353 1.00 94.62 310 THR A C 1
ATOM 2424 O O . THR A 1 310 ? -10.463 -6.226 5.021 1.00 94.62 310 THR A O 1
ATOM 2427 N N . LEU A 1 311 ? -8.644 -4.912 4.904 1.00 95.62 311 LEU A N 1
ATOM 2428 C CA . LEU A 1 311 ? -8.659 -4.491 6.304 1.00 95.62 311 LEU A CA 1
ATOM 2429 C C . LEU A 1 311 ? -9.279 -3.093 6.426 1.00 95.62 311 LEU A C 1
ATOM 2431 O O . LEU A 1 311 ? -8.696 -2.107 5.979 1.00 95.62 311 LEU A O 1
ATOM 2435 N N . ASN A 1 312 ? -10.439 -2.994 7.077 1.00 94.56 312 ASN A N 1
ATOM 2436 C CA . ASN A 1 312 ? -11.090 -1.716 7.369 1.00 94.56 312 ASN A CA 1
ATOM 2437 C C . ASN A 1 312 ? -10.931 -1.359 8.853 1.00 94.56 312 ASN A C 1
ATOM 2439 O O . ASN A 1 312 ? -11.366 -2.106 9.731 1.00 94.56 312 ASN A O 1
ATOM 2443 N N . ILE A 1 313 ? -10.312 -0.210 9.132 1.00 93.69 313 ILE A N 1
ATOM 2444 C CA . ILE A 1 313 ? -10.007 0.240 10.492 1.00 93.69 313 ILE A CA 1
ATOM 2445 C C . ILE A 1 313 ? -10.790 1.513 10.808 1.00 93.69 313 ILE A C 1
ATOM 2447 O O . ILE A 1 313 ? -10.568 2.572 10.222 1.00 93.69 313 ILE A O 1
ATOM 2451 N N . CYS A 1 314 ? -11.661 1.436 11.813 1.00 91.31 314 CYS A N 1
ATOM 2452 C CA . CYS A 1 314 ? -12.329 2.613 12.355 1.00 91.31 314 CYS A CA 1
ATOM 2453 C C . CYS A 1 314 ? -11.353 3.442 13.207 1.00 91.31 314 CYS A C 1
ATOM 2455 O O . CYS A 1 314 ? -10.994 3.044 14.316 1.00 91.31 314 CYS A O 1
ATOM 2457 N N . LEU A 1 315 ? -10.950 4.614 12.707 1.00 90.50 315 LEU A N 1
ATOM 2458 C CA . LEU A 1 315 ? -10.080 5.551 13.435 1.00 90.50 315 LEU A CA 1
ATOM 2459 C C . LEU A 1 315 ? -10.866 6.560 14.292 1.00 90.50 315 LEU A C 1
ATOM 2461 O O . LEU A 1 315 ? -10.384 7.002 15.337 1.00 90.50 315 LEU A O 1
ATOM 2465 N N . GLY A 1 316 ? -12.084 6.911 13.867 1.00 78.69 316 GLY A N 1
ATOM 2466 C CA . GLY A 1 316 ? -12.939 7.895 14.533 1.00 78.69 316 GLY A CA 1
ATOM 2467 C C . GLY A 1 316 ? -13.577 7.380 15.828 1.00 78.69 316 GLY A C 1
ATOM 2468 O O . GLY A 1 316 ? -13.786 6.182 16.006 1.00 78.69 316 GLY A O 1
ATOM 2469 N N . LYS A 1 317 ? -13.912 8.306 16.739 1.00 66.69 317 LYS A N 1
ATOM 2470 C CA . LYS A 1 317 ? -14.523 7.987 18.048 1.00 66.69 317 LYS A CA 1
ATOM 2471 C C . LYS A 1 317 ? -15.976 8.442 18.200 1.00 66.69 317 LYS A C 1
ATOM 2473 O O . LYS A 1 317 ? -16.715 7.845 18.980 1.00 66.69 317 LYS A O 1
ATOM 2478 N N . HIS A 1 318 ? -16.385 9.493 17.489 1.00 76.56 318 HIS A N 1
ATOM 2479 C CA . HIS A 1 318 ? -17.687 10.133 17.678 1.00 76.56 318 HIS A CA 1
ATOM 2480 C C . HIS A 1 318 ? -18.352 10.410 16.332 1.00 76.56 318 HIS A C 1
ATOM 2482 O O . HIS A 1 318 ? -18.069 11.412 15.687 1.00 76.56 318 HIS A O 1
ATOM 2488 N N . PHE A 1 319 ? -19.234 9.508 15.919 1.00 79.81 319 PHE A N 1
ATOM 2489 C CA . PHE A 1 319 ? -20.114 9.687 14.770 1.00 79.81 319 PHE A CA 1
ATOM 2490 C C . PHE A 1 319 ? -21.395 8.871 14.975 1.00 79.81 319 PHE A C 1
ATOM 2492 O O . PHE A 1 319 ? -21.447 7.958 15.804 1.00 79.81 319 PHE A O 1
ATOM 2499 N N . THR A 1 320 ? -22.437 9.212 14.225 1.00 73.38 320 THR A N 1
ATOM 2500 C CA . THR A 1 320 ? -23.672 8.428 14.112 1.00 73.38 320 THR A CA 1
ATOM 2501 C C . THR A 1 320 ? -23.854 8.006 12.661 1.00 73.38 320 THR A C 1
ATOM 2503 O O . THR A 1 320 ? -23.698 8.835 11.768 1.00 73.38 320 THR A O 1
ATOM 2506 N N . GLY A 1 321 ? -24.194 6.738 12.424 1.00 74.94 321 GLY A N 1
ATOM 2507 C CA . GLY A 1 321 ? -24.252 6.152 11.081 1.00 74.94 321 GLY A CA 1
ATOM 2508 C C . GLY A 1 321 ? -22.957 5.425 10.703 1.00 74.94 321 GLY A C 1
ATOM 2509 O O . GLY A 1 321 ? -22.292 4.871 11.574 1.00 74.94 321 GLY A O 1
ATOM 2510 N N . ALA A 1 322 ? -22.622 5.441 9.408 1.00 77.19 322 ALA A N 1
ATOM 2511 C CA . ALA A 1 322 ? -21.505 4.705 8.797 1.00 77.19 322 ALA A CA 1
ATOM 2512 C C . ALA A 1 322 ? -21.605 3.168 8.902 1.00 77.19 322 ALA A C 1
ATOM 2514 O O . ALA A 1 322 ? -20.594 2.473 8.991 1.00 77.19 322 ALA A O 1
ATOM 2515 N N . ASP A 1 323 ? -22.830 2.636 8.859 1.00 82.88 323 ASP A N 1
ATOM 2516 C CA . ASP A 1 323 ? -23.057 1.194 8.766 1.00 82.88 323 ASP A CA 1
ATOM 2517 C C . ASP A 1 323 ? -22.416 0.622 7.493 1.00 82.88 323 ASP A C 1
ATOM 2519 O O . ASP A 1 323 ? -22.559 1.178 6.398 1.00 82.88 323 ASP A O 1
ATOM 2523 N N . MET A 1 324 ? -21.754 -0.525 7.632 1.00 84.38 324 MET A N 1
ATOM 2524 C CA . MET A 1 324 ? -21.202 -1.278 6.511 1.00 84.38 324 MET A CA 1
ATOM 2525 C C . MET A 1 324 ? -22.131 -2.442 6.166 1.00 84.38 324 MET A C 1
ATOM 2527 O O . MET A 1 324 ? -22.464 -3.265 7.019 1.00 84.38 324 MET A O 1
ATOM 2531 N N . TYR A 1 325 ? -22.557 -2.499 4.905 1.00 86.12 325 TYR A N 1
ATOM 2532 C CA . TYR A 1 325 ? -23.467 -3.523 4.401 1.00 86.12 325 TYR A CA 1
ATOM 2533 C C . TYR A 1 325 ? -22.711 -4.496 3.503 1.00 86.12 325 TYR A C 1
ATOM 2535 O O . TYR A 1 325 ? -22.098 -4.087 2.519 1.00 86.12 325 TYR A O 1
ATOM 2543 N N . PHE A 1 326 ? -22.824 -5.788 3.799 1.00 87.50 326 PHE A N 1
ATOM 2544 C CA . PHE A 1 326 ? -22.230 -6.858 3.003 1.00 87.50 326 PHE A CA 1
ATOM 2545 C C . PHE A 1 326 ? -23.305 -7.574 2.182 1.00 87.50 326 PHE A C 1
ATOM 2547 O O . PHE A 1 326 ? -24.398 -7.839 2.682 1.00 87.50 326 PHE A O 1
ATOM 2554 N N . ARG A 1 327 ? -22.990 -7.903 0.923 1.00 84.12 327 ARG A N 1
ATOM 2555 C CA . ARG A 1 327 ? -23.849 -8.699 0.020 1.00 84.12 327 ARG A CA 1
ATOM 2556 C C . ARG A 1 327 ? -23.262 -10.079 -0.307 1.00 84.12 327 ARG A C 1
ATOM 2558 O O . ARG A 1 327 ? -23.647 -10.690 -1.297 1.00 84.12 327 ARG A O 1
ATOM 2565 N N . GLY A 1 328 ? -22.355 -10.564 0.539 1.00 80.00 328 GLY A N 1
ATOM 2566 C CA . GLY A 1 328 ? -21.673 -11.845 0.357 1.00 80.00 328 GLY A CA 1
ATOM 2567 C C . GLY A 1 328 ? -20.518 -11.789 -0.646 1.00 80.00 328 GLY A C 1
ATOM 2568 O O . GLY A 1 328 ? -20.130 -10.720 -1.119 1.00 80.00 328 GLY A O 1
ATOM 2569 N N . ILE A 1 329 ? -19.963 -12.964 -0.937 1.00 78.00 329 ILE A N 1
ATOM 2570 C CA . ILE A 1 329 ? -18.789 -13.154 -1.796 1.00 78.00 329 ILE A CA 1
ATOM 2571 C C . ILE A 1 329 ? -19.232 -13.257 -3.259 1.00 78.00 329 ILE A C 1
ATOM 2573 O O . ILE A 1 329 ? -20.216 -13.927 -3.575 1.00 78.00 329 ILE A O 1
ATOM 2577 N N . ARG A 1 330 ? -18.489 -12.621 -4.171 1.00 76.75 330 ARG A N 1
ATOM 2578 C CA . ARG A 1 330 ? -18.710 -12.747 -5.620 1.00 76.75 330 ARG A CA 1
ATOM 2579 C C . ARG A 1 330 ? -17.605 -13.590 -6.241 1.00 76.75 330 ARG A C 1
ATOM 2581 O O . ARG A 1 330 ? -16.434 -13.366 -5.966 1.00 76.75 330 ARG A O 1
ATOM 2588 N N . CYS A 1 331 ? -17.964 -14.529 -7.112 1.00 75.00 331 CYS A N 1
ATOM 2589 C CA . CYS A 1 331 ? -16.970 -15.269 -7.889 1.00 75.00 331 CYS A CA 1
ATOM 2590 C C . CYS A 1 331 ? -16.440 -14.426 -9.061 1.00 75.00 331 CYS A C 1
ATOM 2592 O O . CYS A 1 331 ? -17.119 -13.505 -9.523 1.00 75.00 331 CYS A O 1
ATOM 2594 N N . GLY A 1 332 ? -15.288 -14.808 -9.624 1.00 70.69 332 GLY A N 1
ATOM 2595 C CA . GLY A 1 332 ? -14.648 -14.087 -10.735 1.00 70.69 332 GLY A CA 1
ATOM 2596 C C . GLY A 1 332 ? -15.558 -13.846 -11.949 1.00 70.69 332 GLY A C 1
ATOM 2597 O O . GLY A 1 332 ? -15.527 -12.770 -12.537 1.00 70.69 332 GLY A O 1
ATOM 2598 N N . ASN A 1 333 ? -16.461 -14.782 -12.260 1.00 74.06 333 ASN A N 1
ATOM 2599 C CA . ASN A 1 333 ? -17.418 -14.634 -13.368 1.00 74.06 333 ASN A CA 1
ATOM 2600 C C . ASN A 1 333 ? -18.487 -13.552 -13.127 1.00 74.06 333 ASN A C 1
ATOM 2602 O O . ASN A 1 333 ? -19.088 -13.053 -14.073 1.00 74.06 333 ASN A O 1
ATOM 2606 N N . HIS A 1 334 ? -18.743 -13.197 -11.866 1.00 76.81 334 HIS A N 1
ATOM 2607 C CA . HIS A 1 334 ? -19.858 -12.339 -11.469 1.00 76.81 334 HIS A CA 1
ATOM 2608 C C . HIS A 1 334 ? -19.414 -11.073 -10.730 1.00 76.81 334 HIS A C 1
ATOM 2610 O O . HIS A 1 334 ? -20.276 -10.277 -10.358 1.00 76.81 334 HIS A O 1
ATOM 2616 N N . VAL A 1 335 ? -18.107 -10.840 -10.556 1.00 73.69 335 VAL A N 1
ATOM 2617 C CA . VAL A 1 335 ? -17.563 -9.703 -9.792 1.00 73.69 335 VAL A CA 1
ATOM 2618 C C . VAL A 1 335 ? -18.089 -8.349 -10.295 1.00 73.69 335 VAL A C 1
ATOM 2620 O O . VAL A 1 335 ? -18.491 -7.511 -9.489 1.00 73.69 335 VAL A O 1
ATOM 2623 N N . ASN A 1 336 ? -18.241 -8.206 -11.618 1.00 74.44 336 ASN A N 1
ATOM 2624 C CA . ASN A 1 336 ? -18.717 -6.991 -12.295 1.00 74.44 336 ASN A CA 1
ATOM 2625 C C . ASN A 1 336 ? -20.213 -7.008 -12.663 1.00 74.44 336 ASN A C 1
ATOM 2627 O O . ASN A 1 336 ? -20.710 -6.060 -13.267 1.00 74.44 336 ASN A O 1
ATOM 2631 N N . SER A 1 337 ? -20.942 -8.085 -12.355 1.00 69.31 337 SER A N 1
ATOM 2632 C CA . SER A 1 337 ? -22.367 -8.195 -12.708 1.00 69.31 337 SER A CA 1
ATOM 2633 C C . SER A 1 337 ? -23.250 -7.341 -11.787 1.00 69.31 337 SER A C 1
ATOM 2635 O O . SER A 1 337 ? -22.838 -6.975 -10.685 1.00 69.31 337 SER A O 1
ATOM 2637 N N . GLY A 1 338 ? -24.486 -7.028 -12.182 1.00 65.06 338 GLY A N 1
ATOM 2638 C CA . GLY A 1 338 ? -25.455 -6.413 -11.267 1.00 65.06 338 GLY A CA 1
ATOM 2639 C C . GLY A 1 338 ? -25.733 -7.311 -10.056 1.00 65.06 338 GLY A C 1
ATOM 2640 O O . GLY A 1 338 ? -25.528 -8.523 -10.102 1.00 65.06 338 GLY A O 1
ATOM 2641 N N . THR A 1 339 ? -26.172 -6.737 -8.939 1.00 59.25 339 THR A N 1
ATOM 2642 C CA . THR A 1 339 ? -26.677 -7.541 -7.819 1.00 59.25 339 THR A CA 1
ATOM 2643 C C . THR A 1 339 ? -28.049 -8.080 -8.208 1.00 59.25 339 THR A C 1
ATOM 2645 O O . THR A 1 339 ? -28.990 -7.295 -8.303 1.00 59.25 339 THR A O 1
ATOM 2648 N N . HIS A 1 340 ? -28.165 -9.378 -8.469 1.00 50.28 340 HIS A N 1
ATOM 2649 C CA . HIS A 1 340 ? -29.469 -10.013 -8.630 1.00 50.28 340 HIS A CA 1
ATOM 2650 C C . HIS A 1 340 ? -30.031 -10.340 -7.245 1.00 50.28 340 HIS A C 1
ATOM 2652 O O . HIS A 1 340 ? -29.313 -10.889 -6.407 1.00 50.28 340 HIS A O 1
ATOM 2658 N N . ASP A 1 341 ? -31.282 -9.957 -6.997 1.00 45.38 341 ASP A N 1
ATOM 2659 C CA . ASP A 1 341 ? -32.012 -10.402 -5.814 1.00 45.38 341 ASP A CA 1
ATOM 2660 C C . ASP A 1 341 ? -32.224 -11.927 -5.898 1.00 45.38 341 ASP A C 1
ATOM 2662 O O . ASP A 1 341 ? -32.619 -12.447 -6.938 1.00 45.38 341 ASP A O 1
ATOM 2666 N N . GLU A 1 342 ? -31.872 -12.597 -4.799 1.00 40.66 342 GLU A N 1
ATOM 2667 C CA . GLU A 1 342 ? -32.188 -13.964 -4.354 1.00 40.66 342 GLU A CA 1
ATOM 2668 C C . GLU A 1 342 ? -32.510 -15.037 -5.417 1.00 40.66 342 GLU A C 1
ATOM 2670 O O . GLU A 1 342 ? -33.600 -15.093 -5.982 1.00 40.66 342 GLU A O 1
ATOM 2675 N N . VAL A 1 343 ? -31.611 -16.020 -5.556 1.00 29.69 343 VAL A N 1
ATOM 2676 C CA . VAL A 1 343 ? -32.016 -17.361 -5.999 1.00 29.69 343 VAL A CA 1
ATOM 2677 C C . VAL A 1 343 ? -32.561 -18.095 -4.773 1.00 29.69 343 VAL A C 1
ATOM 2679 O O . VAL A 1 343 ? -31.799 -18.512 -3.901 1.00 29.69 343 VAL A O 1
ATOM 2682 N N . LEU A 1 344 ? -33.884 -18.234 -4.705 1.00 26.27 344 LEU A N 1
ATOM 2683 C CA . LEU A 1 344 ? -34.548 -19.251 -3.891 1.00 26.27 344 LEU A CA 1
ATOM 2684 C C . LEU A 1 344 ? -34.091 -20.618 -4.412 1.00 26.27 344 LEU A C 1
ATOM 2686 O O . LEU A 1 344 ? -34.452 -21.016 -5.518 1.00 26.27 344 LEU A O 1
ATOM 2690 N N . ILE A 1 345 ? -33.260 -21.311 -3.637 1.00 27.69 345 ILE A N 1
ATOM 2691 C CA . ILE A 1 345 ? -33.054 -22.747 -3.806 1.00 27.69 345 ILE A CA 1
ATOM 2692 C C . ILE A 1 345 ? -33.892 -23.401 -2.713 1.00 27.69 345 ILE A C 1
ATOM 2694 O O . ILE A 1 345 ? -33.493 -23.401 -1.549 1.00 27.69 345 ILE A O 1
ATOM 2698 N N . ASP A 1 346 ? -35.069 -23.900 -3.087 1.00 27.77 346 ASP A N 1
ATOM 2699 C CA . ASP A 1 346 ? -35.757 -24.907 -2.284 1.00 27.77 346 ASP A CA 1
ATOM 2700 C C . ASP A 1 346 ? -34.905 -26.183 -2.307 1.00 27.77 346 ASP A C 1
ATOM 2702 O O . ASP A 1 346 ? -34.587 -26.701 -3.384 1.00 27.77 346 ASP A O 1
ATOM 2706 N N . VAL A 1 347 ? -34.534 -26.673 -1.121 1.00 32.78 347 VAL A N 1
ATOM 2707 C CA . VAL A 1 347 ? -34.063 -28.048 -0.902 1.00 32.78 347 VAL A CA 1
ATOM 2708 C C . VAL A 1 347 ? -34.845 -28.655 0.246 1.00 32.78 347 VAL A C 1
ATOM 2710 O O . VAL A 1 347 ? -34.917 -27.989 1.307 1.00 32.78 347 VAL A O 1
#

Organism: Oryza sativa subsp. indica (NCBI:txid39946)

pLDDT: mean 76.76, std 24.1, range [24.12, 97.88]

Sequence (347 aa):
MPLPRRAATVRTRRGQIHRVTAMPPPPQQAPEPAGLQLLLQPEVVAPNHPPPAPPAPAAVPAPPQPQGEARYRRPLVRLQAVPNEDHVPDNYGDGPDALGITPAVYQALERHLPPDLAGAPAEVKRYFMRSVLRNYVPSPSQRIRTQNQREYRERILSAYQPLHPELYTNDPSTFILPAFLQAINGNTEESITSIMMEPAPGVFAFPMLKPSFCQMLMSEVNNFLRWAQSANQRIMRPTSLDRHGRGAALSDFGLQEMLDNLMKDFISPMSTVLFPEVGGNKLDSHHTFVLEYGEADGARGFHVDDSEVTLNICLGKHFTGADMYFRGIRCGNHVNSGTHDEVLIDV

Solvent-accessible surface area (backbone atoms only — not comparable to full-atom values): 23262 Å² total; per-residue (Å²): 135,88,78,83,84,82,76,86,80,82,80,80,92,72,82,92,78,93,78,91,80,87,85,81,86,85,84,82,91,84,81,88,80,83,87,85,78,82,77,81,74,83,80,83,79,74,88,79,78,78,79,83,80,78,84,79,78,80,84,74,79,77,77,81,74,75,93,71,66,77,82,69,79,65,76,90,80,64,68,44,95,63,66,42,85,88,56,80,56,69,87,67,64,94,52,56,47,100,73,62,54,39,31,68,58,52,35,59,53,44,25,16,42,44,72,87,48,57,77,42,58,65,70,59,43,49,54,53,53,49,65,64,42,57,82,74,48,64,51,73,70,52,48,52,51,54,50,52,52,48,55,54,30,53,56,38,57,75,70,61,76,79,83,55,69,72,70,68,48,87,52,61,80,78,38,41,32,69,71,41,55,55,20,57,72,60,73,39,67,70,39,47,50,72,62,48,42,69,85,44,95,96,40,78,48,61,79,46,69,31,73,67,42,38,49,50,52,52,52,35,53,52,50,50,54,53,47,28,61,76,69,71,47,89,76,71,73,64,45,92,83,49,80,82,71,57,34,43,35,47,53,47,76,63,38,44,65,48,48,53,47,46,40,62,75,51,48,26,59,48,26,37,65,78,25,61,92,43,51,11,82,64,70,82,79,84,90,60,62,51,76,67,85,57,89,88,65,65,87,77,79,92,82,77,75,99,56,71,75,86,89,86,78,87,65,78,90,85,83,82,81,89,81,85,84,83,89,75,89,67,54,87,95,45,59,87,53,81,89,74,82,77,86,84,75,89,126

Foldseek 3Di:
DDDDDDDQDDDDDDDDDDDDDDDDDDDDDDDDDDDPPPDPDPDDDDDDDDDDDDDDDDDDDDDDDPPPPPVPPDDPQDFAPDFQPPQQFDAPDDAADPLRHGSVQLRRSLSRGDPVLNPDDPVSSVVVSCVVCVVVRDGPVRVVVVVVLVVLLVVLQVQDDFPDVVLQDQDQVSWWDPLLVQLVVVLALCSNCVQWDPPDVLDIDGGTTDLVNLVSVVVRLVSSQVCCVVVVNDADALDPLQPPSSKHFPVSHRNVVSVQCCCQSRVQSVCLHSPVPQCRNPDDDDRDMDHDDDPVSDDDDDADDPGSDDDDDDSDDDDPDPDDDDPDDDDPVPRPPDDDPDDDDDD